Protein AF-A0A318CYP8-F1 (afdb_monomer)

Mean predicted aligned error: 5.99 Å

Foldseek 3Di:
DWDWDQDPVRDTDTPPVLDDDAAEDEDECVQPPVNQVVLQCLLPVPPDPNARYDYDYFYCVVVVVDDPVVRSVVVVVVVVVLSVVVSLLVCVVVVCQDPVHAAEDEAEPPDDPVSNVVNVQDPVSLQSQQSYKYKYLDDDQQDWDDDDPPTDRNVVVQLPDAAQDKDDWDFPQAQDSFTKIKIKGQLDGCVLAPDSSQSIIIMMGGADDCCSHVPDDPVVVSVVSVVQSVQLPPFPPPPDNRRSRDRVSVVVRVVVSVVPDDDPVVVVVSVD

Secondary structure (DSSP, 8-state):
---EEE-TTS-EEE-TTT----EEEEEETTS-HHHHHHHHHHHHHTS-GGG-EEEEEE--GGGTTS-HHHHHHHHHHHHHHHHHHHHHHHHHHTT-SBTTBPEEEEB-----HHHHHTTT--HHHHHHGGGEEEEES---TTPEESSGGG-EEHHHHHHTPPTT-BPPPB-S-TTSTT-EEEEEEE-S-GGG-SSTTTTEEEEEEE--TTHHHH-S-HHHHHHHHHHHHHHT-S--TTTSTTGGG--HHHHHHHHHHHTTSPPHHHHHHHH-

Structure (mmCIF, N/CA/C/O backbone):
data_AF-A0A318CYP8-F1
#
_entry.id   AF-A0A318CYP8-F1
#
loop_
_atom_site.group_PDB
_atom_site.id
_atom_site.type_symbol
_atom_site.label_atom_id
_atom_site.label_alt_id
_atom_site.label_comp_id
_atom_site.label_asym_id
_atom_site.label_entity_id
_atom_site.label_seq_id
_atom_site.pdbx_PDB_ins_code
_atom_site.Cartn_x
_atom_site.Cartn_y
_atom_site.Cartn_z
_atom_site.occupancy
_atom_site.B_iso_or_equiv
_atom_site.auth_seq_id
_atom_site.auth_comp_id
_atom_site.auth_asym_id
_atom_site.auth_atom_id
_atom_site.pdbx_PDB_model_num
ATOM 1 N N . MET A 1 1 ? 1.393 -3.861 -11.040 1.00 85.50 1 MET A N 1
ATOM 2 C CA . MET A 1 1 ? 0.225 -3.718 -10.154 1.00 85.50 1 MET A CA 1
ATOM 3 C C . MET A 1 1 ? -0.736 -4.865 -10.409 1.00 85.50 1 MET A C 1
ATOM 5 O O . MET A 1 1 ? -1.076 -5.101 -11.558 1.00 85.50 1 MET A O 1
ATOM 9 N N . ALA A 1 2 ? -1.147 -5.592 -9.373 1.00 91.19 2 ALA A N 1
ATOM 10 C CA . ALA A 1 2 ? -2.198 -6.599 -9.492 1.00 91.19 2 ALA A CA 1
ATOM 11 C C . ALA A 1 2 ? -3.356 -6.227 -8.590 1.00 91.19 2 ALA A C 1
ATOM 13 O O . ALA A 1 2 ? -3.148 -5.761 -7.470 1.00 91.19 2 ALA A O 1
ATOM 14 N N . VAL A 1 3 ? -4.559 -6.460 -9.098 1.00 93.19 3 VAL A N 1
ATOM 15 C CA . VAL A 1 3 ? -5.802 -6.216 -8.379 1.00 93.19 3 VAL A CA 1
ATOM 16 C C . VAL A 1 3 ? -6.525 -7.544 -8.256 1.00 93.19 3 VAL A C 1
ATOM 18 O O . VAL A 1 3 ? -6.786 -8.213 -9.256 1.00 93.19 3 VAL A O 1
ATOM 21 N N . LEU A 1 4 ? -6.824 -7.934 -7.022 1.00 93.38 4 LEU A N 1
ATOM 22 C CA . LEU A 1 4 ? -7.690 -9.065 -6.721 1.00 93.38 4 LEU A CA 1
ATOM 23 C C . LEU A 1 4 ? -9.002 -8.520 -6.164 1.00 93.38 4 LEU A C 1
ATOM 25 O O . LEU A 1 4 ? -8.990 -7.609 -5.339 1.00 93.38 4 LEU A O 1
ATOM 29 N N . GLU A 1 5 ? -10.116 -9.093 -6.596 1.00 93.56 5 GLU A N 1
ATOM 30 C CA . GLU A 1 5 ? -11.446 -8.782 -6.077 1.00 93.56 5 GLU A CA 1
ATOM 31 C C . GLU A 1 5 ? -12.002 -10.001 -5.347 1.00 93.56 5 GLU A C 1
ATOM 33 O O . GLU A 1 5 ? -11.827 -11.136 -5.796 1.00 93.56 5 GLU A O 1
ATOM 38 N N . ARG A 1 6 ? -12.646 -9.763 -4.202 1.00 91.31 6 ARG A N 1
ATOM 39 C CA . ARG A 1 6 ? -13.375 -10.795 -3.470 1.00 91.31 6 ARG A CA 1
ATOM 40 C C . ARG A 1 6 ? -14.796 -10.854 -4.023 1.00 91.31 6 ARG A C 1
ATOM 42 O O . ARG A 1 6 ? -15.535 -9.887 -3.884 1.00 91.31 6 ARG A O 1
ATOM 49 N N . ALA A 1 7 ? -15.161 -11.977 -4.630 1.00 88.69 7 ALA A N 1
ATOM 50 C CA . ALA A 1 7 ? -16.528 -12.240 -5.062 1.00 88.69 7 ALA A CA 1
ATOM 51 C C . ALA A 1 7 ? -17.442 -12.523 -3.856 1.00 88.69 7 ALA A C 1
ATOM 53 O O . ALA A 1 7 ? -16.960 -12.869 -2.775 1.00 88.69 7 ALA A O 1
ATOM 54 N N . ASP A 1 8 ? -18.760 -12.469 -4.056 1.00 86.12 8 ASP A N 1
ATOM 55 C CA . ASP A 1 8 ? -19.757 -12.751 -3.006 1.00 86.12 8 ASP A CA 1
ATOM 56 C C . ASP A 1 8 ? -19.637 -14.173 -2.430 1.00 86.12 8 ASP A C 1
ATOM 58 O O . ASP A 1 8 ? -19.966 -14.427 -1.275 1.00 86.12 8 ASP A O 1
ATOM 62 N N . SER A 1 9 ? -19.079 -15.101 -3.211 1.00 88.06 9 SER A N 1
ATOM 63 C CA . SER A 1 9 ? -18.730 -16.461 -2.784 1.00 88.06 9 SER A CA 1
ATOM 64 C C . SER A 1 9 ? -17.537 -16.528 -1.818 1.00 88.06 9 SER A C 1
ATOM 66 O O . SER A 1 9 ? -17.198 -17.601 -1.323 1.00 88.06 9 SER A O 1
ATOM 68 N N . GLY A 1 10 ? -16.860 -15.404 -1.571 1.00 85.00 10 GLY A N 1
ATOM 69 C CA . GLY A 1 10 ? -15.658 -15.293 -0.748 1.00 85.00 10 GLY A CA 1
ATOM 70 C C . GLY A 1 10 ? -14.349 -15.572 -1.493 1.00 85.00 10 GLY A C 1
ATOM 71 O O . GLY A 1 10 ? -13.282 -15.266 -0.950 1.00 85.00 10 GLY A O 1
ATOM 72 N N . TRP A 1 11 ? -14.407 -16.096 -2.722 1.00 88.25 11 TRP A N 1
ATOM 73 C CA . TRP A 1 11 ? -13.232 -16.364 -3.554 1.00 88.25 11 TRP A CA 1
ATOM 74 C C . TRP A 1 11 ? -12.558 -15.077 -4.030 1.00 88.25 11 TRP A C 1
ATOM 76 O O . TRP A 1 11 ? -13.218 -14.086 -4.332 1.00 88.25 11 TRP A O 1
ATOM 86 N N . LEU A 1 12 ? -11.227 -15.110 -4.118 1.00 90.75 12 LEU A N 1
ATOM 87 C CA . LEU A 1 12 ? -10.425 -14.016 -4.660 1.00 90.75 12 LEU A CA 1
ATOM 88 C C . LEU A 1 12 ? -10.108 -14.289 -6.128 1.00 90.75 12 LEU A C 1
ATOM 90 O O . LEU A 1 12 ? -9.488 -15.301 -6.452 1.00 90.75 12 LEU A O 1
ATOM 94 N N . THR A 1 13 ? -10.496 -13.369 -7.004 1.00 91.81 13 THR A N 1
ATOM 95 C CA . THR A 1 13 ? -10.280 -13.473 -8.451 1.00 91.81 13 THR A CA 1
ATOM 96 C C . THR A 1 13 ? -9.444 -12.304 -8.966 1.00 91.81 13 THR A C 1
ATOM 98 O O . THR A 1 13 ? -9.730 -11.157 -8.610 1.00 91.81 13 THR A O 1
ATOM 101 N N . PRO A 1 14 ? -8.433 -12.541 -9.822 1.00 91.25 14 PRO A N 1
ATOM 102 C CA . PRO A 1 14 ? -7.691 -11.457 -10.452 1.00 91.25 14 PRO A CA 1
ATOM 103 C C . PRO A 1 14 ? -8.572 -10.623 -11.382 1.00 91.25 14 PRO A C 1
ATOM 105 O O . PRO A 1 14 ? -9.183 -11.145 -12.315 1.00 91.25 14 PRO A O 1
ATOM 108 N N . ARG A 1 15 ? -8.567 -9.306 -11.180 1.00 92.12 15 ARG A N 1
ATOM 109 C CA . ARG A 1 15 ? -9.152 -8.336 -12.106 1.00 92.12 15 ARG A CA 1
ATOM 110 C C . ARG A 1 15 ? -8.153 -8.040 -13.210 1.00 92.12 15 ARG A C 1
ATOM 112 O O . ARG A 1 15 ? -7.300 -7.163 -13.079 1.00 92.12 15 ARG A O 1
ATOM 119 N N . LYS A 1 16 ? -8.219 -8.834 -14.283 1.00 88.81 16 LYS A N 1
ATOM 120 C CA . LYS A 1 16 ? -7.307 -8.729 -15.435 1.00 88.81 16 LYS A CA 1
ATOM 121 C C . LYS A 1 16 ? -7.377 -7.359 -16.109 1.00 88.81 16 LYS A C 1
ATOM 123 O O . LYS A 1 16 ? -6.354 -6.873 -16.563 1.00 88.81 16 LYS A O 1
ATOM 128 N N . ASP A 1 17 ? -8.549 -6.729 -16.110 1.00 90.88 17 ASP A N 1
ATOM 129 C CA . ASP A 1 17 ? -8.780 -5.391 -16.664 1.00 90.88 17 ASP A CA 1
ATOM 130 C C . ASP A 1 17 ? -8.140 -4.257 -15.845 1.00 90.88 17 ASP A C 1
ATOM 132 O O . ASP A 1 17 ? -8.039 -3.145 -16.341 1.00 90.88 17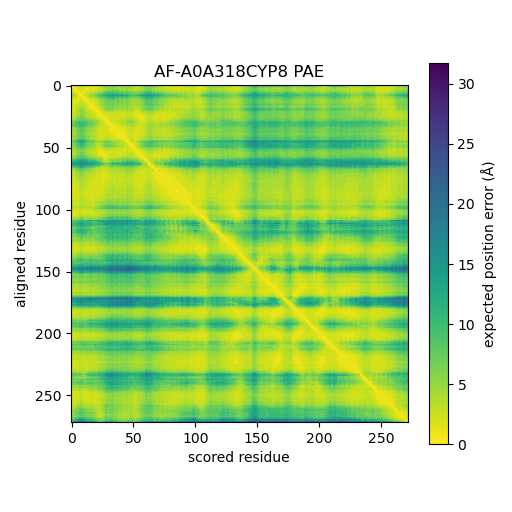 ASP A O 1
ATOM 136 N N . LEU A 1 18 ? -7.729 -4.526 -14.602 1.00 90.62 18 LEU A N 1
ATOM 137 C CA . LEU A 1 18 ? -7.092 -3.559 -13.694 1.00 90.62 18 LEU A CA 1
ATOM 138 C C . LEU A 1 18 ? -5.672 -3.975 -13.281 1.00 90.62 18 LEU A C 1
ATOM 140 O O . LEU A 1 18 ? -4.956 -3.239 -12.605 1.00 90.62 18 LEU A O 1
ATOM 144 N N . THR A 1 19 ? -5.259 -5.184 -13.654 1.00 89.38 19 THR A N 1
ATOM 145 C CA . THR A 1 19 ? -3.913 -5.693 -13.414 1.00 89.38 19 THR A CA 1
ATOM 146 C C . THR A 1 19 ? -3.020 -5.243 -14.558 1.00 89.38 19 THR A C 1
ATOM 148 O O . THR A 1 19 ? -3.254 -5.590 -15.710 1.00 89.38 19 THR A O 1
ATOM 151 N N . CYS A 1 20 ? -1.950 -4.528 -14.230 1.00 86.81 20 CYS A N 1
ATOM 152 C CA . CYS A 1 20 ? -0.983 -4.029 -15.197 1.00 86.81 20 CYS A CA 1
ATOM 153 C C . CYS A 1 20 ? 0.437 -4.421 -14.785 1.00 86.81 20 CYS A C 1
ATOM 155 O O . CYS A 1 20 ? 0.840 -4.219 -13.636 1.00 86.81 20 CYS A O 1
ATOM 157 N N . ILE A 1 21 ? 1.216 -4.961 -15.718 1.00 86.81 21 ILE A N 1
ATOM 158 C CA . ILE A 1 21 ? 2.625 -5.302 -15.515 1.00 86.81 21 ILE A CA 1
ATOM 159 C C . ILE A 1 21 ? 3.434 -4.487 -16.516 1.00 86.81 21 ILE A C 1
ATOM 161 O O . ILE A 1 21 ? 3.245 -4.619 -17.718 1.00 86.81 21 ILE A O 1
ATOM 165 N N . GLU A 1 22 ? 4.335 -3.652 -16.005 1.00 89.00 22 GLU A N 1
ATOM 166 C CA . GLU A 1 22 ? 5.292 -2.907 -16.818 1.00 89.00 22 GLU A CA 1
ATOM 167 C C . GLU A 1 22 ? 6.702 -3.394 -16.474 1.00 89.00 22 GLU A C 1
ATOM 169 O O . GLU A 1 22 ? 7.088 -3.384 -15.302 1.00 89.00 22 GLU A O 1
ATOM 174 N N . ASN A 1 23 ? 7.479 -3.789 -17.484 1.00 89.94 23 ASN A N 1
ATOM 175 C CA . ASN A 1 23 ? 8.903 -4.066 -17.313 1.00 89.94 23 ASN A CA 1
ATOM 176 C C . ASN A 1 23 ? 9.662 -2.763 -17.565 1.00 89.94 23 ASN A C 1
ATOM 178 O O . ASN A 1 23 ? 9.576 -2.188 -18.648 1.00 89.94 23 ASN A O 1
ATOM 182 N N . ILE A 1 24 ? 10.359 -2.254 -16.552 1.00 91.56 24 ILE A N 1
ATOM 183 C CA . ILE A 1 24 ? 11.034 -0.955 -16.625 1.00 91.56 24 ILE A CA 1
ATOM 184 C C . ILE A 1 24 ? 12.507 -1.136 -16.293 1.00 91.56 24 ILE A C 1
ATOM 186 O O . ILE A 1 24 ? 12.838 -1.707 -15.254 1.00 91.56 24 ILE A O 1
ATOM 190 N N . LEU A 1 25 ? 13.374 -0.577 -17.136 1.00 91.56 25 LEU A N 1
ATOM 191 C CA . LEU A 1 25 ? 14.796 -0.432 -16.852 1.00 91.56 25 LEU A CA 1
ATOM 192 C C . LEU A 1 25 ? 15.103 1.046 -16.588 1.00 91.56 25 LEU A C 1
ATOM 194 O O . LEU A 1 25 ? 14.881 1.901 -17.442 1.00 91.56 25 LEU A O 1
ATOM 198 N N . ALA A 1 26 ? 15.576 1.361 -15.383 1.00 94.00 26 ALA A N 1
ATOM 199 C CA . ALA A 1 26 ? 15.971 2.720 -15.030 1.00 94.00 26 ALA A CA 1
ATOM 200 C C . ALA A 1 26 ? 17.460 2.928 -15.332 1.00 94.00 26 ALA A C 1
ATOM 202 O O . ALA A 1 26 ? 18.294 2.225 -14.765 1.00 94.00 26 ALA A O 1
ATOM 203 N N . VAL A 1 27 ? 17.785 3.906 -16.180 1.00 93.50 27 VAL A N 1
ATOM 204 C CA . VAL A 1 27 ? 19.167 4.227 -16.587 1.00 93.50 27 VAL A CA 1
ATOM 205 C C . VAL A 1 27 ? 19.505 5.690 -16.269 1.00 93.50 27 VAL A C 1
ATOM 207 O O . VAL A 1 27 ? 18.610 6.540 -16.302 1.00 93.50 27 VAL A O 1
ATOM 210 N N . PRO A 1 28 ? 20.760 6.025 -15.927 1.00 94.06 28 PRO A N 1
ATOM 211 C CA . PRO A 1 28 ? 21.142 7.410 -15.670 1.00 94.06 28 PRO A CA 1
ATOM 212 C C . PRO A 1 28 ? 21.095 8.236 -16.962 1.00 94.06 28 PRO A C 1
ATOM 214 O O . PRO A 1 28 ? 21.382 7.729 -18.044 1.00 94.06 28 PRO A O 1
ATOM 217 N N . ASN A 1 29 ? 20.808 9.533 -16.848 1.00 92.69 29 ASN A N 1
ATOM 218 C CA . ASN A 1 29 ? 20.802 10.476 -17.974 1.00 92.69 29 ASN A CA 1
ATOM 219 C C . ASN A 1 29 ? 22.179 10.732 -18.614 1.00 92.69 29 ASN A C 1
ATOM 221 O O . ASN A 1 29 ? 22.236 11.415 -19.629 1.00 92.69 29 ASN A O 1
ATOM 225 N N . VAL A 1 30 ? 23.254 10.150 -18.072 1.00 91.38 30 VAL A N 1
ATOM 226 C CA . VAL A 1 30 ? 24.563 10.061 -18.744 1.00 91.38 30 VAL A CA 1
ATOM 227 C C . VAL A 1 30 ? 24.450 9.299 -20.065 1.00 91.38 30 VAL A C 1
ATOM 229 O O . VAL A 1 30 ? 25.138 9.636 -21.020 1.00 91.38 30 VAL A O 1
ATOM 232 N N . LEU A 1 31 ? 23.553 8.308 -20.130 1.00 90.81 31 LEU A N 1
ATOM 233 C CA . LEU A 1 31 ? 23.105 7.753 -21.398 1.00 90.81 31 LEU A CA 1
ATOM 234 C C . LEU A 1 31 ? 22.139 8.765 -22.023 1.00 90.81 31 LEU A C 1
ATOM 236 O O . LEU A 1 31 ? 21.100 9.069 -21.422 1.00 90.81 31 LEU A O 1
ATOM 240 N N . ASP A 1 32 ? 22.495 9.324 -23.176 1.00 92.31 32 ASP A N 1
ATOM 241 C CA . ASP A 1 32 ? 21.625 10.234 -23.926 1.00 92.31 32 ASP A CA 1
ATOM 242 C C . ASP A 1 32 ? 20.363 9.524 -24.460 1.00 92.31 32 ASP A C 1
ATOM 244 O O . ASP A 1 32 ? 20.159 8.324 -24.263 1.00 92.31 32 ASP A O 1
ATOM 248 N N . GLU A 1 33 ? 19.452 10.288 -25.066 1.00 92.12 33 GLU A N 1
ATOM 249 C CA . GLU A 1 33 ? 18.174 9.750 -25.551 1.00 92.12 33 GLU A CA 1
ATOM 250 C C . GLU A 1 33 ? 18.340 8.757 -26.695 1.00 92.12 33 GLU A C 1
ATOM 252 O O . GLU A 1 33 ? 17.625 7.757 -26.731 1.00 92.12 33 GLU A O 1
ATOM 257 N N . GLU A 1 34 ? 19.286 9.004 -27.598 1.00 93.94 34 GLU A N 1
ATOM 258 C CA . GLU A 1 34 ? 19.531 8.155 -28.760 1.00 93.94 34 GLU A CA 1
ATOM 259 C C . GLU A 1 34 ? 20.080 6.795 -28.327 1.00 93.94 34 GLU A C 1
ATOM 261 O O . GLU A 1 34 ? 19.530 5.750 -28.680 1.00 93.94 34 GLU A O 1
ATOM 266 N N . ASN A 1 35 ? 21.097 6.799 -27.467 1.00 93.12 35 ASN A N 1
ATOM 267 C CA . ASN A 1 35 ? 21.693 5.591 -26.920 1.00 93.12 35 ASN A CA 1
ATOM 268 C C . ASN A 1 35 ? 20.723 4.834 -26.002 1.00 93.12 35 ASN A C 1
ATOM 270 O O . ASN A 1 35 ? 20.693 3.602 -26.016 1.00 93.12 35 ASN A O 1
ATOM 274 N N . ALA A 1 36 ? 19.889 5.542 -25.232 1.00 92.56 36 ALA A N 1
ATOM 275 C CA . ALA A 1 36 ? 18.829 4.912 -24.447 1.00 92.56 36 ALA A CA 1
ATOM 276 C C . ALA A 1 36 ? 17.786 4.239 -25.347 1.00 92.56 36 ALA A C 1
ATOM 278 O O . ALA A 1 36 ? 17.376 3.117 -25.064 1.00 92.56 36 ALA A O 1
ATOM 279 N N . LYS A 1 37 ? 17.387 4.877 -26.449 1.00 93.06 37 LYS A N 1
ATOM 280 C CA . LYS A 1 37 ? 16.440 4.290 -27.400 1.00 93.06 37 LYS A CA 1
ATOM 281 C C . LYS A 1 37 ? 17.035 3.072 -28.110 1.00 93.06 37 LYS A C 1
ATOM 283 O O . LYS A 1 37 ? 16.377 2.041 -28.184 1.00 93.06 37 LYS A O 1
ATOM 288 N N . ASN A 1 38 ? 18.294 3.154 -28.538 1.00 92.19 38 ASN A N 1
ATOM 289 C CA . ASN A 1 38 ? 19.005 2.027 -29.142 1.00 92.19 38 ASN A CA 1
ATOM 290 C C . ASN A 1 38 ? 19.095 0.825 -28.185 1.00 92.19 38 ASN A C 1
ATOM 292 O O . ASN A 1 38 ? 18.906 -0.319 -28.595 1.00 92.19 38 ASN A O 1
ATOM 296 N N . LEU A 1 39 ? 19.352 1.080 -26.897 1.00 89.88 39 LEU A N 1
ATOM 297 C CA . LEU A 1 39 ? 19.353 0.041 -25.868 1.00 89.88 39 LEU A CA 1
ATOM 298 C C . LEU A 1 39 ? 17.958 -0.573 -25.676 1.00 89.88 39 LEU A C 1
ATOM 300 O O . LEU A 1 39 ? 17.845 -1.788 -25.531 1.00 89.88 39 LEU A O 1
ATOM 304 N N . GLU A 1 40 ? 16.902 0.246 -25.684 1.00 92.75 40 GLU A N 1
ATOM 305 C CA . GLU A 1 40 ? 15.519 -0.231 -25.586 1.00 92.75 40 GLU A CA 1
ATOM 306 C C . GLU A 1 40 ? 15.155 -1.138 -26.768 1.00 92.75 40 GLU A C 1
ATOM 308 O O . GLU A 1 40 ? 14.618 -2.223 -26.553 1.00 92.75 40 GLU A O 1
ATOM 313 N N . GLU A 1 41 ? 15.493 -0.729 -27.993 1.00 92.12 41 GLU A N 1
ATOM 314 C CA . GLU A 1 41 ? 15.279 -1.511 -29.217 1.00 92.12 41 GLU A CA 1
ATOM 315 C C . GLU A 1 41 ? 16.008 -2.860 -29.138 1.00 92.12 41 GLU A C 1
ATOM 317 O O . GLU A 1 41 ? 15.370 -3.907 -29.219 1.00 92.12 41 GLU A O 1
ATOM 322 N N . LYS A 1 42 ? 17.311 -2.856 -28.825 1.00 89.62 42 LYS A N 1
ATOM 323 C CA . LYS A 1 42 ? 18.115 -4.085 -28.703 1.00 89.62 42 LYS A CA 1
ATOM 324 C C . LYS A 1 42 ? 17.584 -5.070 -27.662 1.00 89.62 42 LYS A C 1
ATOM 326 O O . LYS A 1 42 ? 17.549 -6.270 -27.917 1.00 89.62 42 LYS A O 1
ATOM 331 N N . ILE A 1 43 ? 17.179 -4.586 -26.484 1.00 88.00 43 ILE A N 1
ATOM 332 C CA . ILE A 1 43 ? 16.603 -5.450 -25.438 1.00 88.00 43 ILE A CA 1
ATOM 333 C C . ILE A 1 43 ? 15.275 -6.050 -25.916 1.00 88.00 43 ILE A C 1
ATOM 335 O O . ILE A 1 43 ? 14.964 -7.204 -25.609 1.00 88.00 43 ILE A O 1
ATOM 339 N N . ASN A 1 44 ? 14.481 -5.270 -26.650 1.00 91.56 44 ASN A N 1
ATOM 340 C CA . ASN A 1 44 ? 13.134 -5.650 -27.051 1.00 91.56 44 ASN A CA 1
ATOM 341 C C . ASN A 1 44 ? 13.069 -6.520 -28.308 1.00 91.56 44 ASN A C 1
ATOM 343 O O . ASN A 1 44 ? 12.088 -7.250 -28.443 1.00 91.56 44 ASN A O 1
ATOM 347 N N . ASP A 1 45 ? 14.090 -6.516 -29.166 1.00 88.94 45 ASP A N 1
ATOM 348 C CA . ASP A 1 45 ? 14.161 -7.371 -30.363 1.00 88.94 45 ASP A CA 1
ATOM 349 C C . ASP A 1 45 ? 14.055 -8.867 -30.027 1.00 88.94 45 ASP A C 1
ATOM 351 O O . ASP A 1 45 ? 13.457 -9.647 -30.768 1.00 88.94 45 ASP A O 1
ATOM 355 N N . ALA A 1 46 ? 14.579 -9.277 -28.869 1.00 81.31 46 ALA A N 1
ATOM 356 C CA . ALA A 1 46 ? 14.511 -10.656 -28.389 1.00 81.31 46 ALA A CA 1
ATOM 357 C C . ALA A 1 46 ? 13.271 -10.954 -27.515 1.00 81.31 46 ALA A C 1
ATOM 359 O O . ALA A 1 46 ? 13.124 -12.077 -27.014 1.00 81.31 46 ALA A O 1
ATOM 360 N N . MET A 1 47 ? 12.392 -9.970 -27.272 1.00 84.19 47 MET A N 1
ATOM 361 C CA . MET A 1 47 ? 11.268 -10.087 -26.335 1.00 84.19 47 MET A CA 1
ATOM 362 C C . MET A 1 47 ? 9.915 -10.245 -27.040 1.00 84.19 47 MET A C 1
ATOM 364 O O . MET A 1 47 ? 9.616 -9.525 -27.990 1.00 84.19 47 MET A O 1
ATOM 368 N N . PRO A 1 48 ? 9.017 -11.109 -26.524 1.00 84.81 48 PRO A N 1
ATOM 369 C CA . PRO A 1 48 ? 7.621 -11.073 -26.938 1.00 84.81 48 PRO A CA 1
ATOM 370 C C . PRO A 1 48 ? 6.973 -9.751 -26.497 1.00 84.81 48 PRO A C 1
ATOM 372 O O . PRO A 1 48 ? 7.370 -9.163 -25.490 1.00 84.81 48 PRO A O 1
ATOM 375 N N . GLU A 1 49 ? 5.928 -9.321 -27.209 1.00 82.06 49 GLU A N 1
ATOM 376 C CA . GLU A 1 49 ? 5.275 -8.017 -27.006 1.00 82.06 49 GLU A CA 1
ATOM 377 C C . GLU A 1 49 ? 4.891 -7.750 -25.540 1.00 82.06 49 GLU A C 1
ATOM 379 O O . GLU A 1 49 ? 5.127 -6.674 -25.000 1.00 82.06 49 GLU A O 1
ATOM 384 N N . ASN A 1 50 ? 4.382 -8.770 -24.845 1.00 80.62 50 ASN A N 1
ATOM 385 C CA . ASN A 1 50 ? 3.959 -8.683 -23.446 1.00 80.62 50 ASN A CA 1
ATOM 386 C C . ASN A 1 50 ? 5.111 -8.695 -22.421 1.00 80.62 50 ASN A C 1
ATOM 388 O O . ASN A 1 50 ? 4.853 -8.704 -21.215 1.00 80.62 50 ASN A O 1
ATOM 392 N N . ARG A 1 51 ? 6.371 -8.746 -22.868 1.00 84.62 51 ARG A N 1
ATOM 393 C CA . ARG A 1 51 ? 7.570 -8.725 -22.013 1.00 84.62 51 ARG A CA 1
ATOM 394 C C . ARG A 1 51 ? 8.585 -7.658 -22.407 1.00 84.62 51 ARG A C 1
ATOM 396 O O . ARG A 1 51 ? 9.672 -7.638 -21.835 1.00 84.62 51 ARG A O 1
ATOM 403 N N . LYS A 1 52 ? 8.229 -6.759 -23.325 1.00 89.31 52 LYS A N 1
ATOM 404 C CA . LYS A 1 52 ? 9.080 -5.623 -23.674 1.00 89.31 52 LYS A CA 1
ATOM 405 C C . LYS A 1 52 ? 9.368 -4.753 -22.450 1.00 89.31 52 LYS A C 1
ATOM 407 O O . LYS A 1 52 ? 8.517 -4.580 -21.569 1.00 89.31 52 LYS A O 1
ATOM 412 N N . PHE A 1 53 ? 10.587 -4.238 -22.400 1.00 90.69 53 PHE A N 1
ATOM 413 C CA . PHE A 1 53 ? 11.073 -3.288 -21.417 1.00 90.69 53 PHE A CA 1
ATOM 414 C C . PHE A 1 53 ? 10.913 -1.868 -21.944 1.00 90.69 53 PHE A C 1
ATOM 416 O O . PHE A 1 53 ? 11.186 -1.593 -23.106 1.00 90.69 53 PHE A O 1
ATOM 423 N N . ARG A 1 54 ? 10.522 -0.953 -21.059 1.00 92.75 54 ARG A N 1
ATOM 424 C CA . ARG A 1 54 ? 10.600 0.487 -21.303 1.00 92.75 54 ARG A CA 1
ATOM 425 C C . ARG A 1 54 ? 11.764 1.068 -20.518 1.00 92.75 54 ARG A C 1
ATOM 427 O O . ARG A 1 54 ? 11.840 0.887 -19.297 1.00 92.75 54 ARG A O 1
ATOM 434 N N . ILE A 1 55 ? 12.631 1.810 -21.185 1.00 93.00 55 ILE A N 1
ATOM 435 C CA . ILE A 1 55 ? 13.734 2.516 -20.556 1.00 93.00 55 ILE A CA 1
ATOM 436 C C . ILE A 1 55 ? 13.231 3.847 -20.006 1.00 93.00 55 ILE A C 1
ATOM 438 O O . ILE A 1 55 ? 12.508 4.611 -20.642 1.00 93.00 55 ILE A O 1
ATOM 442 N N . VAL A 1 56 ? 13.581 4.118 -18.754 1.00 94.00 56 VAL A N 1
ATOM 443 C CA . VAL A 1 56 ? 13.267 5.376 -18.080 1.00 94.00 56 VAL A CA 1
ATOM 444 C C . VAL A 1 56 ? 14.571 5.995 -17.617 1.00 94.00 56 VAL A C 1
ATOM 446 O O . VAL A 1 56 ? 15.311 5.399 -16.836 1.00 94.00 56 VAL A O 1
ATOM 449 N N . ARG A 1 57 ? 14.833 7.220 -18.067 1.00 94.06 57 ARG A N 1
ATOM 450 C CA . ARG A 1 57 ? 16.024 7.968 -17.671 1.00 94.06 57 ARG A CA 1
ATOM 451 C C . ARG A 1 57 ? 15.797 8.667 -16.332 1.00 94.06 57 ARG A C 1
ATOM 453 O O . ARG A 1 57 ? 14.719 9.216 -16.091 1.00 94.06 57 ARG A O 1
ATOM 460 N N . TYR A 1 58 ? 16.799 8.647 -15.457 1.00 93.25 58 TYR A N 1
ATOM 461 C CA . TYR A 1 58 ? 16.806 9.416 -14.212 1.00 93.25 58 TYR A CA 1
ATOM 462 C C . TYR A 1 58 ? 17.972 10.395 -14.167 1.00 93.25 58 TYR A C 1
ATOM 464 O O . TYR A 1 58 ? 19.048 10.139 -14.700 1.00 93.25 58 TYR A O 1
ATOM 472 N N . ASP A 1 59 ? 17.742 11.524 -13.505 1.00 89.75 59 ASP A N 1
ATOM 473 C CA . ASP A 1 59 ? 18.734 12.583 -13.398 1.00 89.75 59 ASP A CA 1
ATOM 474 C C . ASP A 1 59 ? 19.826 12.224 -12.383 1.00 89.75 59 ASP A C 1
ATOM 476 O O . ASP A 1 59 ? 19.610 12.275 -11.166 1.00 89.75 59 ASP A O 1
ATOM 480 N N . TYR A 1 60 ? 20.972 11.811 -12.920 1.00 90.69 60 TYR A N 1
ATOM 481 C CA . TYR A 1 60 ? 22.205 11.537 -12.196 1.00 90.69 60 TYR A CA 1
ATOM 482 C C . TYR A 1 60 ? 23.189 12.702 -12.298 1.00 90.69 60 TYR A C 1
ATOM 484 O O . TYR A 1 60 ? 23.845 13.022 -11.315 1.00 90.69 60 TYR A O 1
ATOM 492 N N . GLN A 1 61 ? 23.271 13.362 -13.456 1.00 85.25 61 GLN A N 1
ATOM 493 C CA . GLN A 1 61 ? 24.245 14.432 -13.694 1.00 85.25 61 GLN A CA 1
ATOM 494 C C . GLN A 1 61 ? 24.098 15.611 -12.717 1.00 85.25 61 GLN A C 1
ATOM 496 O O . GLN A 1 61 ? 25.110 16.156 -12.290 1.00 85.25 61 GLN A O 1
ATOM 501 N N . SER A 1 62 ? 22.876 15.965 -12.290 1.00 84.25 62 SER A N 1
ATOM 502 C CA . SER A 1 62 ? 22.668 17.012 -11.269 1.00 84.25 62 SER A CA 1
ATOM 503 C C . SER A 1 62 ? 22.839 16.530 -9.817 1.00 84.25 62 SER A C 1
ATOM 505 O O . SER A 1 62 ? 22.726 17.321 -8.880 1.00 84.25 62 SER A O 1
ATOM 507 N N . LYS A 1 63 ? 23.054 15.223 -9.614 1.00 86.69 63 LYS A N 1
ATOM 508 C CA . LYS A 1 63 ? 23.108 14.530 -8.312 1.00 86.69 63 LYS A CA 1
ATOM 509 C C . LYS A 1 63 ? 24.251 13.517 -8.280 1.00 86.69 63 LYS A C 1
ATOM 511 O O . LYS A 1 63 ? 24.089 12.408 -7.766 1.00 86.69 63 LYS A O 1
ATOM 516 N N . SER A 1 64 ? 25.387 13.884 -8.868 1.00 79.19 64 SER A N 1
ATOM 517 C CA . SER A 1 64 ? 26.556 13.010 -9.004 1.00 79.19 64 SER A CA 1
ATOM 518 C C . SER A 1 64 ? 27.185 12.636 -7.658 1.00 79.19 64 SER A C 1
ATOM 520 O O . SER A 1 64 ? 27.983 11.709 -7.590 1.00 79.19 64 SER A O 1
ATOM 522 N N . ASP A 1 65 ? 26.820 13.341 -6.584 1.00 86.50 65 ASP A N 1
ATOM 523 C CA . ASP A 1 65 ? 27.168 13.043 -5.194 1.00 86.50 65 ASP A CA 1
ATOM 524 C C . ASP A 1 65 ? 26.419 11.825 -4.624 1.00 86.50 65 ASP A C 1
ATOM 526 O O . ASP A 1 65 ? 26.790 11.298 -3.574 1.00 86.50 65 ASP A O 1
ATOM 530 N N . LYS A 1 66 ? 25.347 11.372 -5.286 1.00 88.50 66 LYS A N 1
ATOM 531 C CA . LYS A 1 66 ? 24.486 10.286 -4.804 1.00 88.50 66 LYS A CA 1
ATOM 532 C C . LYS A 1 66 ? 24.778 8.981 -5.520 1.00 88.50 66 LYS A C 1
ATOM 534 O O . LYS A 1 66 ? 25.084 8.960 -6.703 1.00 88.50 66 LYS A O 1
ATOM 539 N N . ASP A 1 67 ? 24.560 7.873 -4.816 1.00 89.75 67 ASP A N 1
ATOM 540 C CA . ASP A 1 67 ? 24.621 6.536 -5.406 1.00 89.75 67 ASP A CA 1
ATOM 541 C C . ASP A 1 67 ? 23.651 6.412 -6.610 1.00 89.75 67 ASP A C 1
ATOM 543 O O . ASP A 1 67 ? 22.429 6.554 -6.427 1.00 89.75 67 ASP A O 1
ATOM 547 N N . PRO A 1 68 ? 24.152 6.112 -7.830 1.00 88.38 68 PRO A N 1
ATOM 548 C CA . PRO A 1 68 ? 23.312 5.892 -9.004 1.00 88.38 68 PRO A CA 1
ATOM 549 C C . PRO A 1 68 ? 22.267 4.796 -8.772 1.00 88.38 68 PRO A C 1
ATOM 551 O O . PRO A 1 68 ? 21.126 4.933 -9.217 1.00 88.38 68 PRO A O 1
ATOM 554 N N . GLY A 1 69 ? 22.625 3.734 -8.038 1.00 89.69 69 GLY A N 1
ATOM 555 C CA . GLY A 1 69 ? 21.714 2.634 -7.720 1.00 89.69 69 GLY A CA 1
ATOM 556 C C . GLY A 1 69 ? 20.519 3.100 -6.886 1.00 89.69 69 GLY A C 1
ATOM 557 O O . GLY A 1 69 ? 19.370 2.752 -7.174 1.00 89.69 69 GLY A O 1
ATOM 558 N N . GLY A 1 70 ? 20.764 3.942 -5.884 1.00 92.19 70 GLY A N 1
ATOM 559 C CA . GLY A 1 70 ? 19.743 4.591 -5.069 1.00 92.19 70 GLY A CA 1
ATOM 560 C C . GLY A 1 70 ? 18.799 5.479 -5.883 1.00 92.19 70 GLY A C 1
ATOM 561 O O . GLY A 1 70 ? 17.581 5.419 -5.687 1.00 92.19 70 GLY A O 1
ATOM 562 N N . LEU A 1 71 ? 19.329 6.258 -6.830 1.00 92.44 71 LEU A N 1
ATOM 563 C CA . LEU A 1 71 ? 18.523 7.100 -7.722 1.00 92.44 71 LEU A CA 1
ATOM 564 C C . LEU A 1 71 ? 17.667 6.269 -8.688 1.00 92.44 71 LEU A C 1
ATOM 566 O O . LEU A 1 71 ? 16.471 6.541 -8.830 1.00 92.44 71 LEU A O 1
ATOM 570 N N . GLY A 1 72 ? 18.232 5.209 -9.274 1.00 93.62 72 GLY A N 1
ATOM 571 C CA . GLY A 1 72 ? 17.493 4.261 -10.108 1.00 93.62 72 GLY A CA 1
ATOM 572 C C . GLY A 1 72 ? 16.358 3.578 -9.338 1.00 93.62 72 GLY A C 1
ATOM 573 O O . GLY A 1 72 ? 15.212 3.567 -9.792 1.00 93.62 72 GLY A O 1
ATOM 574 N N . ARG A 1 73 ? 16.622 3.100 -8.112 1.00 93.00 73 ARG A N 1
ATOM 575 C CA . ARG A 1 73 ? 15.585 2.537 -7.223 1.00 93.00 73 ARG A CA 1
ATOM 576 C C . ARG A 1 73 ? 14.475 3.546 -6.934 1.00 93.00 73 ARG A C 1
ATOM 578 O O . ARG A 1 73 ? 13.299 3.193 -7.001 1.00 93.00 73 ARG A O 1
ATOM 585 N N . ALA A 1 74 ? 14.827 4.798 -6.642 1.00 91.44 74 ALA A N 1
ATOM 586 C CA . ALA A 1 74 ? 13.848 5.855 -6.407 1.00 91.44 74 ALA A CA 1
ATOM 587 C C . ALA A 1 74 ? 12.974 6.120 -7.647 1.00 91.44 74 ALA A C 1
ATOM 589 O O . ALA A 1 74 ? 11.767 6.323 -7.503 1.00 91.44 74 ALA A O 1
ATOM 590 N N . MET A 1 75 ? 13.550 6.059 -8.854 1.00 93.06 75 MET A N 1
ATOM 591 C CA . MET A 1 75 ? 12.811 6.181 -10.115 1.00 93.06 75 MET A CA 1
ATOM 592 C C . MET A 1 75 ? 11.828 5.020 -10.325 1.00 93.06 75 MET A C 1
ATOM 594 O O . MET A 1 75 ? 10.668 5.253 -10.670 1.00 93.06 75 MET A O 1
ATOM 598 N N . ILE A 1 76 ? 12.244 3.778 -10.065 1.00 93.19 76 ILE A N 1
ATOM 599 C CA . ILE A 1 76 ? 11.357 2.609 -10.164 1.00 93.19 76 ILE A CA 1
ATOM 600 C C . ILE A 1 76 ? 10.209 2.702 -9.153 1.00 93.19 76 ILE A C 1
ATOM 602 O O . ILE A 1 76 ? 9.048 2.547 -9.531 1.00 93.19 76 ILE A O 1
ATOM 606 N N . ILE A 1 77 ? 10.499 3.041 -7.891 1.00 90.38 77 ILE A N 1
ATOM 607 C CA . ILE A 1 77 ? 9.470 3.260 -6.859 1.00 90.38 77 ILE A CA 1
ATOM 608 C C . ILE A 1 77 ? 8.504 4.370 -7.289 1.00 90.38 77 ILE A C 1
ATOM 610 O O . ILE A 1 77 ? 7.293 4.238 -7.119 1.00 90.38 77 ILE A O 1
ATOM 614 N N . HIS A 1 78 ? 9.020 5.451 -7.879 1.00 89.31 78 HIS A N 1
ATOM 615 C CA . HIS A 1 78 ? 8.195 6.532 -8.403 1.00 89.31 78 HIS A CA 1
ATOM 616 C C . HIS A 1 78 ? 7.238 6.043 -9.500 1.00 89.31 78 HIS A C 1
ATOM 618 O O . HIS A 1 78 ? 6.038 6.306 -9.419 1.00 89.31 78 HIS A O 1
ATOM 624 N N . LYS A 1 79 ? 7.737 5.302 -10.498 1.00 91.19 79 LYS A N 1
ATOM 625 C CA . LYS A 1 79 ? 6.905 4.738 -11.575 1.00 91.19 79 LYS A CA 1
ATOM 626 C C . LYS A 1 79 ? 5.868 3.752 -11.039 1.00 91.19 79 LYS A C 1
ATOM 628 O O . LYS A 1 79 ? 4.709 3.834 -11.440 1.00 91.19 79 LYS A O 1
ATOM 633 N N . MET A 1 80 ? 6.250 2.902 -10.085 1.00 90.88 80 MET A N 1
ATOM 634 C CA . MET A 1 80 ? 5.332 1.983 -9.412 1.00 90.88 80 MET A CA 1
ATOM 635 C C . MET A 1 80 ? 4.192 2.745 -8.728 1.00 90.88 80 MET A C 1
ATOM 637 O O . MET A 1 80 ? 3.033 2.467 -9.004 1.00 90.88 80 MET A O 1
ATOM 641 N N . GLN A 1 81 ? 4.497 3.767 -7.923 1.00 89.06 81 GLN A N 1
ATOM 642 C CA . GLN A 1 81 ? 3.478 4.576 -7.243 1.00 89.06 81 GLN A CA 1
ATOM 643 C C . GLN A 1 81 ? 2.539 5.306 -8.213 1.00 89.06 81 GLN A C 1
ATOM 645 O O . GLN A 1 81 ? 1.347 5.429 -7.938 1.00 89.06 81 GLN A O 1
ATOM 650 N N . MET A 1 82 ? 3.050 5.774 -9.356 1.00 88.69 82 MET A N 1
ATOM 651 C CA . MET A 1 82 ? 2.205 6.371 -10.394 1.00 88.69 82 MET A CA 1
ATOM 652 C C . MET A 1 82 ? 1.258 5.344 -11.018 1.00 88.69 82 MET A C 1
ATOM 654 O O . MET A 1 82 ? 0.090 5.658 -11.238 1.00 88.69 82 MET A O 1
ATOM 658 N N . LEU A 1 83 ? 1.729 4.120 -11.277 1.00 90.69 83 LEU A N 1
ATOM 659 C CA . LEU A 1 83 ? 0.880 3.037 -11.773 1.00 90.69 83 LEU A CA 1
ATOM 660 C C . LEU A 1 83 ? -0.200 2.660 -10.748 1.00 90.69 83 LEU A C 1
ATOM 662 O O . LEU A 1 83 ? -1.360 2.483 -11.118 1.00 90.69 83 LEU A O 1
ATOM 666 N N . GLU A 1 84 ? 0.158 2.595 -9.463 1.00 90.88 84 GLU A N 1
ATOM 667 C CA . GLU A 1 84 ? -0.795 2.328 -8.382 1.00 90.88 84 GLU A CA 1
ATOM 668 C C . GLU A 1 84 ? -1.912 3.372 -8.357 1.00 90.88 84 GLU A C 1
ATOM 670 O O . GLU A 1 84 ? -3.089 3.024 -8.345 1.00 90.88 84 GLU A O 1
ATOM 675 N N . LEU A 1 85 ? -1.552 4.655 -8.393 1.00 89.25 85 LEU A N 1
ATOM 676 C CA . LEU A 1 85 ? -2.531 5.731 -8.346 1.00 89.25 85 LEU A CA 1
ATOM 677 C C . LEU A 1 85 ? -3.418 5.794 -9.600 1.00 89.25 85 LEU A C 1
ATOM 679 O O . LEU A 1 85 ? -4.614 6.054 -9.479 1.00 89.25 85 LEU A O 1
ATOM 683 N N . LYS A 1 86 ? -2.862 5.534 -10.794 1.00 90.44 86 LYS A N 1
ATOM 684 C CA . LYS A 1 86 ? -3.656 5.402 -12.030 1.00 90.44 86 LYS A CA 1
ATOM 685 C C . LYS A 1 86 ? -4.684 4.280 -11.905 1.00 90.44 86 LYS A C 1
ATOM 687 O O . LYS A 1 86 ? -5.848 4.491 -12.225 1.00 90.44 86 LYS A O 1
ATOM 692 N N . THR A 1 87 ? -4.264 3.134 -11.369 1.00 92.38 87 THR A N 1
ATOM 693 C CA . THR A 1 87 ? -5.147 1.982 -11.133 1.00 92.38 87 THR A CA 1
ATOM 694 C C . THR A 1 87 ? -6.255 2.340 -10.139 1.00 92.38 87 THR A C 1
ATOM 696 O O . THR A 1 87 ? -7.419 2.069 -10.398 1.00 92.38 87 THR A O 1
ATOM 699 N N . ILE A 1 88 ? -5.925 3.023 -9.035 1.00 91.94 88 ILE A N 1
ATOM 700 C CA . ILE A 1 88 ? -6.918 3.501 -8.056 1.00 91.94 88 ILE A CA 1
ATOM 701 C C . ILE A 1 88 ? -7.936 4.437 -8.719 1.00 91.94 88 ILE A C 1
ATOM 703 O O . ILE A 1 88 ? -9.134 4.294 -8.486 1.00 91.94 88 ILE A O 1
ATOM 707 N N . ARG A 1 89 ? -7.484 5.372 -9.564 1.00 90.75 89 ARG A N 1
ATOM 708 C CA . ARG A 1 89 ? -8.382 6.266 -10.307 1.00 90.75 89 ARG A CA 1
ATOM 709 C C . ARG A 1 89 ? -9.331 5.496 -11.212 1.00 90.75 89 ARG A C 1
ATOM 711 O O . ARG A 1 89 ? -10.529 5.752 -11.182 1.00 90.75 89 ARG A O 1
ATOM 718 N N . GLU A 1 90 ? -8.808 4.548 -11.976 1.00 92.50 90 GLU A N 1
ATOM 719 C CA . GLU A 1 90 ? -9.619 3.706 -12.851 1.00 92.50 90 GLU A CA 1
ATOM 720 C C . GLU A 1 90 ? -10.637 2.878 -12.051 1.00 92.50 90 GLU A C 1
ATOM 722 O O . GLU A 1 90 ? -11.799 2.779 -12.434 1.00 92.50 90 GLU A O 1
ATOM 727 N N . MET A 1 91 ? -10.240 2.350 -10.890 1.00 93.62 91 MET A N 1
ATOM 728 C CA . MET A 1 91 ? -11.138 1.631 -9.985 1.00 93.62 91 MET A CA 1
ATOM 729 C C . MET A 1 91 ? -12.260 2.514 -9.432 1.00 93.62 91 MET A C 1
ATOM 731 O O . MET A 1 91 ? -13.396 2.053 -9.336 1.00 93.62 91 MET A O 1
ATOM 735 N N . ILE A 1 92 ? -11.968 3.771 -9.093 1.00 92.06 92 ILE A N 1
ATOM 736 C CA . ILE A 1 92 ? -12.982 4.747 -8.671 1.00 92.06 92 ILE A CA 1
ATOM 737 C C . ILE A 1 92 ? -13.963 5.018 -9.818 1.00 92.06 92 ILE A C 1
ATOM 739 O O . ILE A 1 92 ? -15.172 4.917 -9.628 1.00 92.06 92 ILE A O 1
ATOM 743 N N . GLN A 1 93 ? -13.450 5.289 -11.022 1.00 90.75 93 GLN A N 1
ATOM 744 C CA . GLN A 1 93 ? -14.267 5.590 -12.204 1.00 90.75 93 GLN A CA 1
ATOM 745 C C . GLN A 1 93 ? -15.147 4.412 -12.641 1.00 90.75 93 GLN A C 1
ATOM 747 O O . GLN A 1 93 ? -16.255 4.618 -13.125 1.00 90.75 93 GLN A O 1
ATOM 752 N N . LYS A 1 94 ? -14.679 3.175 -12.443 1.00 92.50 94 LYS A N 1
ATOM 753 C CA . LYS A 1 94 ? -15.442 1.944 -12.704 1.00 92.50 94 LYS A CA 1
ATOM 754 C C . LYS A 1 94 ? -16.336 1.515 -11.534 1.00 92.50 94 LYS A C 1
ATOM 756 O O . LYS A 1 94 ? -16.848 0.399 -11.560 1.00 92.50 94 LYS A O 1
ATOM 761 N N . TYR A 1 95 ? -16.494 2.343 -10.496 1.00 91.06 95 TYR A N 1
ATOM 762 C CA . TYR A 1 95 ? -17.282 2.030 -9.296 1.00 91.06 95 TYR A CA 1
ATOM 763 C C . TYR A 1 95 ? -16.830 0.755 -8.554 1.00 91.06 95 TYR A C 1
ATOM 765 O O . TYR A 1 95 ? -17.592 0.148 -7.805 1.00 91.06 95 TYR A O 1
ATOM 773 N N . ALA A 1 96 ? -15.570 0.345 -8.730 1.00 92.31 96 ALA A N 1
ATOM 774 C CA . ALA A 1 96 ? -14.974 -0.772 -8.001 1.00 92.31 96 ALA A CA 1
ATOM 775 C C . ALA A 1 96 ? -14.531 -0.369 -6.583 1.00 92.31 96 ALA A C 1
ATOM 777 O O . ALA A 1 96 ? -14.333 -1.235 -5.736 1.00 92.31 96 ALA A O 1
ATOM 778 N N . ILE A 1 97 ? -14.387 0.937 -6.326 1.00 93.50 97 ILE A N 1
ATOM 779 C CA . ILE A 1 97 ? -14.154 1.513 -4.998 1.00 93.50 97 ILE A CA 1
ATOM 780 C C . ILE A 1 97 ? -15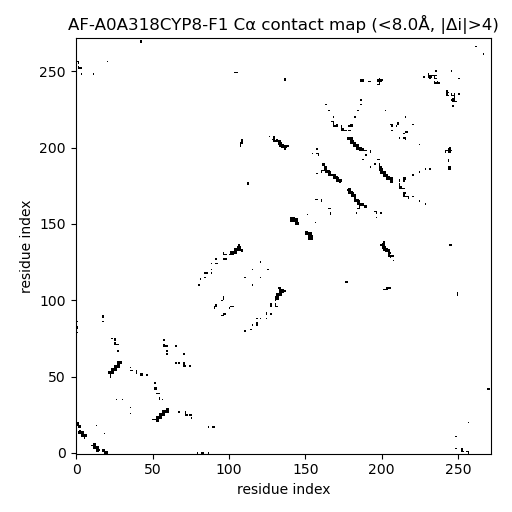.361 2.371 -4.634 1.00 93.50 97 ILE A C 1
ATOM 782 O O . ILE A 1 97 ? -15.648 3.360 -5.308 1.00 93.50 97 ILE A O 1
ATOM 786 N N . GLN A 1 98 ? -16.062 1.970 -3.577 1.00 89.88 98 GLN A N 1
ATOM 787 C CA . GLN A 1 98 ? -17.290 2.586 -3.075 1.00 89.88 98 GLN A CA 1
ATOM 788 C C . GLN A 1 98 ? -17.401 2.370 -1.560 1.00 89.88 98 GLN A C 1
ATOM 790 O O . GLN A 1 98 ? -16.577 1.696 -0.945 1.00 89.88 98 GLN A O 1
ATOM 795 N N . ASP A 1 99 ? -18.449 2.902 -0.942 1.00 86.81 99 ASP A N 1
ATOM 796 C CA . ASP A 1 99 ? -18.653 2.819 0.510 1.00 86.81 99 ASP A CA 1
ATOM 797 C C . ASP A 1 99 ? -18.815 1.386 1.029 1.00 86.81 99 ASP A C 1
ATOM 799 O O . ASP A 1 99 ? -18.416 1.080 2.149 1.00 86.81 99 ASP A O 1
ATOM 803 N N . ASN A 1 100 ? -19.348 0.491 0.198 1.00 89.00 100 ASN A N 1
ATOM 804 C CA . ASN A 1 100 ? -19.451 -0.943 0.466 1.00 89.00 100 ASN A CA 1
ATOM 805 C C . ASN A 1 100 ? -18.322 -1.766 -0.186 1.00 89.00 100 ASN A C 1
ATOM 807 O O . ASN A 1 100 ? -18.335 -2.992 -0.095 1.00 89.00 100 ASN A O 1
ATOM 811 N N . ARG A 1 101 ? -17.360 -1.119 -0.858 1.00 91.81 101 ARG A N 1
ATOM 812 C CA . ARG A 1 101 ? -16.265 -1.760 -1.604 1.00 91.81 101 ARG A CA 1
ATOM 813 C C . ARG A 1 101 ? -14.954 -1.027 -1.345 1.00 91.81 101 ARG A C 1
ATOM 815 O O . ARG A 1 101 ? -14.600 -0.076 -2.038 1.00 91.81 101 ARG A O 1
ATOM 822 N N . MET A 1 102 ? -14.230 -1.474 -0.324 1.00 94.19 102 MET A N 1
ATOM 823 C CA . MET A 1 102 ? -12.951 -0.874 0.057 1.00 94.19 102 MET A CA 1
ATOM 824 C C . MET A 1 102 ? -11.784 -1.519 -0.693 1.00 94.19 102 MET A C 1
ATOM 826 O O . MET A 1 102 ? -11.752 -2.733 -0.888 1.00 94.19 102 MET A O 1
ATOM 830 N N . LEU A 1 103 ? -10.781 -0.713 -1.042 1.00 95.12 103 LEU A N 1
ATOM 831 C CA . LEU A 1 103 ? -9.508 -1.195 -1.571 1.00 95.12 103 LEU A CA 1
ATOM 832 C C . LEU A 1 103 ? -8.475 -1.249 -0.450 1.00 95.12 103 LEU A C 1
ATOM 834 O O . LEU A 1 103 ? -8.187 -0.239 0.188 1.00 95.12 103 LEU A O 1
ATOM 838 N N . VAL A 1 104 ? -7.846 -2.406 -0.275 1.00 94.50 104 VAL A N 1
ATOM 839 C CA . VAL A 1 104 ? -6.643 -2.544 0.546 1.00 94.50 104 VAL A CA 1
ATOM 840 C C . VAL A 1 104 ? -5.418 -2.562 -0.361 1.00 94.50 104 VAL A C 1
ATOM 842 O O . VAL A 1 104 ? -5.316 -3.383 -1.270 1.00 94.50 104 VAL A O 1
ATOM 845 N N . LYS A 1 105 ? -4.471 -1.668 -0.090 1.00 93.06 105 LYS A N 1
ATOM 846 C CA . LYS A 1 105 ? -3.196 -1.541 -0.794 1.00 93.06 105 LYS A CA 1
ATOM 847 C C . LYS A 1 105 ? -2.045 -2.030 0.089 1.00 93.06 105 LYS A C 1
ATOM 849 O O . LYS A 1 105 ? -1.998 -1.709 1.275 1.00 93.06 105 LYS A O 1
ATOM 854 N N . ASP A 1 106 ? -1.074 -2.725 -0.505 1.00 91.62 106 ASP A N 1
ATOM 855 C CA . ASP A 1 106 ? 0.204 -3.016 0.157 1.00 91.62 106 ASP A CA 1
ATOM 856 C C . ASP A 1 106 ? 1.086 -1.755 0.236 1.00 91.62 106 ASP A C 1
ATOM 858 O O . ASP A 1 106 ? 1.359 -1.073 -0.759 1.00 91.62 106 ASP A O 1
ATOM 862 N N . GLY A 1 107 ? 1.510 -1.409 1.447 1.00 90.62 107 GLY A N 1
ATOM 863 C CA . GLY A 1 107 ? 2.240 -0.184 1.763 1.00 90.62 107 GLY A CA 1
ATOM 864 C C . GLY A 1 107 ? 1.351 1.006 2.146 1.00 90.62 107 GLY A C 1
ATOM 865 O O . GLY A 1 107 ? 0.126 0.962 2.084 1.00 90.62 107 GLY A O 1
ATOM 866 N N . GLY A 1 108 ? 1.998 2.093 2.574 1.00 88.25 108 GLY A N 1
ATOM 867 C CA . GLY A 1 108 ? 1.317 3.318 3.006 1.00 88.25 108 GLY A CA 1
ATOM 868 C C . GLY A 1 108 ? 0.685 4.121 1.861 1.00 88.25 108 GLY A C 1
ATOM 869 O O . GLY A 1 108 ? 0.915 3.845 0.679 1.00 88.25 108 GLY A O 1
ATOM 870 N N . LEU A 1 109 ? -0.067 5.157 2.242 1.00 85.44 109 LEU A N 1
ATOM 871 C CA . LEU A 1 109 ? -0.764 6.114 1.374 1.00 85.44 109 LEU A CA 1
ATOM 872 C C . LEU A 1 109 ? -0.017 7.448 1.238 1.00 85.44 109 LEU A C 1
ATOM 874 O O . LEU A 1 109 ? -0.608 8.461 0.871 1.00 85.44 109 LEU A O 1
ATOM 878 N N . GLN A 1 110 ? 1.290 7.459 1.514 1.00 71.31 110 GLN A N 1
ATOM 879 C CA . GLN A 1 110 ? 2.167 8.633 1.419 1.00 71.31 110 GLN A CA 1
ATOM 880 C C . GLN A 1 110 ? 2.446 9.025 -0.040 1.00 71.31 110 GLN A C 1
ATOM 882 O O . GLN A 1 110 ? 3.581 8.999 -0.530 1.00 71.31 110 GLN A O 1
ATOM 887 N N . TYR A 1 111 ? 1.394 9.387 -0.760 1.00 71.69 111 TYR A N 1
ATOM 888 C CA . TYR A 1 111 ? 1.514 10.068 -2.031 1.00 71.69 111 TYR A CA 1
ATOM 889 C C . TYR A 1 111 ? 1.807 11.538 -1.753 1.00 71.69 111 TYR A C 1
ATOM 891 O O . TYR A 1 111 ? 1.186 12.163 -0.900 1.00 71.69 111 TYR A O 1
ATOM 899 N N . ARG A 1 112 ? 2.774 12.100 -2.478 1.00 64.12 112 ARG A N 1
ATOM 900 C CA . ARG A 1 112 ? 2.990 13.548 -2.449 1.00 64.12 112 ARG A CA 1
ATOM 901 C C . ARG A 1 112 ? 1.790 14.226 -3.105 1.00 64.12 112 ARG A C 1
ATOM 903 O O . ARG A 1 112 ? 1.323 13.732 -4.130 1.00 64.12 112 ARG A O 1
ATOM 910 N N . ASP A 1 113 ? 1.368 15.376 -2.588 1.00 67.88 113 ASP A N 1
ATOM 911 C CA . ASP A 1 113 ? 0.288 16.197 -3.155 1.00 67.88 113 ASP A CA 1
ATOM 912 C C . ASP A 1 113 ? 0.428 16.403 -4.662 1.00 67.88 113 ASP A C 1
ATOM 914 O O . ASP A 1 113 ? -0.556 16.349 -5.395 1.00 67.88 113 ASP A O 1
ATOM 918 N N . THR A 1 114 ? 1.661 16.590 -5.135 1.00 67.56 114 THR A N 1
ATOM 919 C CA . THR A 1 114 ? 1.972 16.730 -6.560 1.00 67.56 114 THR A CA 1
ATOM 920 C C . THR A 1 114 ? 1.532 15.507 -7.366 1.00 67.56 114 THR A C 1
ATOM 922 O O . THR A 1 114 ? 0.852 15.665 -8.367 1.00 67.56 114 THR A O 1
ATOM 925 N N . LYS A 1 115 ? 1.783 14.286 -6.877 1.00 75.31 115 LYS A N 1
ATOM 926 C CA . LYS A 1 115 ? 1.408 13.038 -7.569 1.00 75.31 115 LYS A CA 1
ATOM 927 C C . LYS A 1 115 ? -0.102 12.852 -7.668 1.00 75.31 115 LYS A C 1
ATOM 929 O O . LYS A 1 115 ? -0.601 12.316 -8.650 1.00 75.31 115 LYS A O 1
ATOM 934 N N . ILE A 1 116 ? -0.834 13.271 -6.635 1.00 72.94 116 ILE A N 1
ATOM 935 C CA . ILE A 1 116 ? -2.302 13.236 -6.650 1.00 72.94 116 ILE A CA 1
ATOM 936 C C . ILE A 1 116 ? -2.831 14.279 -7.644 1.00 72.94 116 ILE A C 1
ATOM 938 O O . ILE A 1 116 ? -3.779 14.001 -8.378 1.00 72.94 116 ILE A O 1
ATOM 942 N N . LYS A 1 117 ? -2.214 15.468 -7.696 1.00 73.69 117 LYS A N 1
ATOM 943 C CA . LYS A 1 117 ? -2.560 16.516 -8.669 1.00 73.69 117 LYS A CA 1
ATOM 944 C C . LYS A 1 117 ? -2.312 16.065 -10.111 1.00 73.69 117 LYS A C 1
ATOM 946 O O . LYS A 1 117 ? -3.191 16.289 -10.933 1.00 73.69 117 LYS A O 1
ATOM 951 N N . ASP A 1 118 ? -1.217 15.353 -10.388 1.00 74.88 118 ASP A N 1
ATOM 952 C CA . ASP A 1 118 ? -0.875 14.836 -11.728 1.00 74.88 118 ASP A CA 1
ATOM 953 C C . ASP A 1 118 ? -1.965 13.935 -12.337 1.00 74.88 118 ASP A C 1
ATOM 955 O O . ASP A 1 118 ? -2.009 13.713 -13.546 1.00 74.88 118 ASP A O 1
ATOM 959 N N . LEU A 1 119 ? -2.859 13.398 -11.504 1.00 74.38 119 LEU A N 1
ATOM 960 C CA . LEU A 1 119 ? -3.943 12.522 -11.930 1.00 74.38 119 LEU A CA 1
ATOM 961 C C . LEU A 1 119 ? -5.279 13.226 -12.098 1.00 74.38 119 LEU A C 1
ATOM 963 O O . LEU A 1 119 ? -6.244 12.547 -12.427 1.00 74.38 119 LEU A O 1
ATOM 967 N N . ASN A 1 120 ? -5.356 14.545 -11.901 1.00 77.88 120 ASN A N 1
ATOM 968 C CA . ASN A 1 120 ? -6.569 15.333 -12.130 1.00 77.88 120 ASN A CA 1
ATOM 969 C C . ASN A 1 120 ? -7.831 14.707 -11.504 1.00 77.88 120 ASN A C 1
ATOM 971 O O . ASN A 1 120 ? -8.890 14.663 -12.129 1.00 77.88 120 ASN A O 1
ATOM 975 N N . PHE A 1 121 ? -7.710 14.190 -10.277 1.00 79.12 121 PHE A N 1
ATOM 976 C CA . PHE A 1 121 ? -8.847 13.656 -9.530 1.00 79.12 121 PHE A CA 1
ATOM 977 C C . PHE A 1 121 ? -9.909 14.737 -9.315 1.00 79.12 121 PHE A C 1
ATOM 979 O O . PHE A 1 121 ? -9.598 15.817 -8.790 1.00 79.12 121 PHE A O 1
ATOM 986 N N . THR A 1 122 ? -11.155 14.417 -9.664 1.00 83.06 122 THR A N 1
ATOM 987 C CA . THR A 1 122 ? -12.315 15.268 -9.385 1.00 83.06 122 THR A CA 1
ATOM 988 C C . THR A 1 122 ? -12.542 15.394 -7.873 1.00 83.06 122 THR A C 1
ATOM 990 O O . THR A 1 122 ? -11.922 14.694 -7.063 1.00 83.06 122 THR A O 1
ATOM 993 N N . LYS A 1 123 ? -13.429 16.307 -7.452 1.00 79.75 123 LYS A N 1
ATOM 994 C CA . LYS A 1 123 ? -13.822 16.393 -6.036 1.00 79.75 123 LYS A CA 1
ATOM 995 C C . LYS A 1 123 ? -14.429 15.071 -5.553 1.00 79.75 123 LYS A C 1
ATOM 997 O O . LYS A 1 123 ? -14.073 14.626 -4.465 1.00 79.75 123 LYS A O 1
ATOM 1002 N N . ASP A 1 124 ? -15.243 14.430 -6.385 1.00 81.56 124 ASP A N 1
ATOM 1003 C CA . ASP A 1 124 ? -15.905 13.165 -6.060 1.00 81.56 124 ASP A CA 1
ATOM 1004 C C . ASP A 1 124 ? -14.907 12.007 -5.993 1.00 81.56 124 ASP A C 1
ATOM 1006 O O . ASP A 1 124 ? -14.943 11.220 -5.045 1.00 81.56 124 ASP A O 1
ATOM 1010 N N . ASP A 1 125 ? -13.925 11.961 -6.902 1.00 83.06 125 ASP A N 1
ATOM 1011 C CA . ASP A 1 125 ? -12.876 10.939 -6.842 1.00 83.06 125 ASP A CA 1
ATOM 1012 C C . ASP A 1 125 ? -12.088 11.025 -5.526 1.00 83.06 125 ASP A C 1
ATOM 1014 O O . ASP A 1 125 ? -11.769 10.017 -4.894 1.00 83.06 125 ASP A O 1
ATOM 1018 N N . ARG A 1 126 ? -11.794 12.251 -5.073 1.00 80.06 126 ARG A N 1
ATOM 1019 C CA . ARG A 1 126 ? -11.089 12.486 -3.805 1.00 80.06 126 ARG A CA 1
ATOM 1020 C C . ARG A 1 126 ? -11.906 12.045 -2.598 1.00 80.06 126 ARG A C 1
ATOM 1022 O O . ARG A 1 126 ? -11.313 11.633 -1.605 1.00 80.06 126 ARG A O 1
ATOM 1029 N N . VAL A 1 127 ? -13.235 12.117 -2.666 1.00 83.88 127 VAL A N 1
ATOM 1030 C CA . VAL A 1 127 ? -14.102 11.561 -1.619 1.00 83.88 127 VAL A CA 1
ATOM 1031 C C . VAL A 1 127 ? -13.964 10.041 -1.583 1.00 83.88 127 VAL A C 1
ATOM 1033 O O . VAL A 1 127 ? -13.843 9.483 -0.495 1.00 83.88 127 VAL A O 1
ATOM 1036 N N . GLN A 1 128 ? -13.895 9.375 -2.740 1.00 88.88 128 GLN A N 1
ATOM 1037 C CA . GLN A 1 128 ? -13.743 7.917 -2.815 1.00 88.88 128 GLN A CA 1
ATOM 1038 C C . GLN A 1 128 ? -12.384 7.410 -2.315 1.00 88.88 128 GLN A C 1
ATOM 1040 O O . GLN A 1 128 ? -12.295 6.279 -1.838 1.00 88.88 128 GLN A O 1
ATOM 1045 N N . LEU A 1 129 ? -11.338 8.246 -2.298 1.00 88.31 129 LEU A N 1
ATOM 1046 C CA . LEU A 1 129 ? -10.045 7.886 -1.696 1.00 88.31 129 LEU A CA 1
ATOM 1047 C C . LEU A 1 129 ? -10.149 7.508 -0.209 1.00 88.31 129 LEU A C 1
ATOM 1049 O O . LEU A 1 129 ? -9.294 6.781 0.292 1.00 88.31 129 LEU A O 1
ATOM 1053 N N . ARG A 1 130 ? -11.210 7.916 0.502 1.00 88.81 130 ARG A N 1
ATOM 1054 C CA . ARG A 1 130 ? -11.473 7.459 1.880 1.00 88.81 130 ARG A CA 1
ATOM 1055 C C . ARG A 1 130 ? -11.666 5.939 1.986 1.00 88.81 130 AR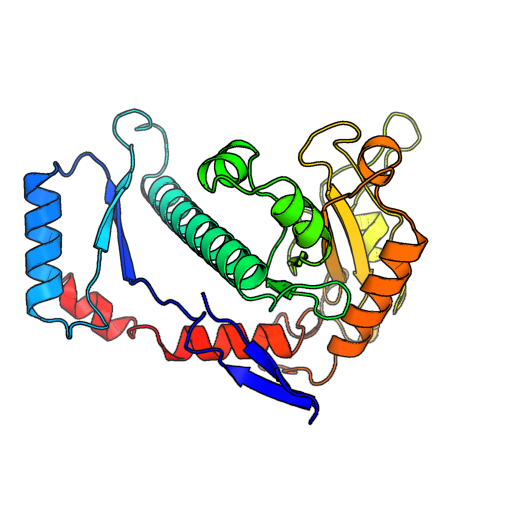G A C 1
ATOM 1057 O O . ARG A 1 130 ? -11.455 5.371 3.056 1.00 88.81 130 ARG A O 1
ATOM 1064 N N . ASN A 1 131 ? -12.068 5.295 0.892 1.00 93.38 131 ASN A N 1
ATOM 1065 C CA . ASN A 1 131 ? -12.297 3.855 0.806 1.00 93.38 131 ASN A CA 1
ATOM 1066 C C . ASN A 1 131 ? -11.017 3.094 0.402 1.00 93.38 131 ASN A C 1
ATOM 1068 O O . ASN A 1 131 ? -11.043 1.873 0.262 1.00 93.38 131 ASN A O 1
ATOM 1072 N N . VAL A 1 132 ? -9.884 3.796 0.258 1.00 93.81 132 VAL A N 1
ATOM 1073 C CA . VAL A 1 132 ? -8.555 3.210 0.058 1.00 93.81 132 VAL A CA 1
ATOM 1074 C C . VAL A 1 132 ? -7.827 3.132 1.400 1.00 93.81 132 VAL A C 1
ATOM 1076 O O . VAL A 1 132 ? -7.626 4.141 2.077 1.00 93.81 132 VAL A O 1
ATOM 1079 N N . ILE A 1 133 ? -7.409 1.925 1.774 1.00 95.25 133 ILE A N 1
ATOM 1080 C CA . ILE A 1 133 ? -6.682 1.618 3.005 1.00 95.25 133 ILE A CA 1
ATOM 1081 C C . ILE A 1 133 ? -5.257 1.206 2.637 1.00 95.25 133 ILE A C 1
ATOM 1083 O O . ILE A 1 133 ? -5.054 0.209 1.945 1.00 95.25 133 ILE A O 1
ATOM 1087 N N . GLY A 1 134 ? -4.259 1.938 3.125 1.00 95.00 134 GLY A N 1
ATOM 1088 C CA . GLY A 1 134 ? -2.861 1.521 3.034 1.00 95.00 134 GLY A CA 1
ATOM 1089 C C . GLY A 1 134 ? -2.492 0.618 4.202 1.00 95.00 134 GLY A C 1
ATOM 1090 O O . GLY A 1 134 ? -2.719 0.983 5.356 1.00 95.00 134 GLY A O 1
ATOM 1091 N N . LEU A 1 135 ? -1.899 -0.541 3.919 1.00 94.75 135 LEU A N 1
ATOM 1092 C CA . LEU A 1 135 ? -1.388 -1.468 4.925 1.00 94.75 135 LEU A CA 1
ATOM 1093 C C . LEU A 1 135 ? 0.113 -1.653 4.773 1.00 94.75 135 LEU A C 1
ATOM 1095 O O . LEU A 1 135 ? 0.580 -2.368 3.892 1.00 94.75 135 LEU A O 1
ATOM 1099 N N . ALA A 1 136 ? 0.890 -1.054 5.673 1.00 92.62 136 ALA A N 1
ATOM 1100 C CA . ALA A 1 136 ? 2.334 -1.245 5.700 1.00 92.62 136 ALA A CA 1
ATOM 1101 C C . ALA A 1 136 ? 2.741 -2.264 6.774 1.00 92.62 136 ALA A C 1
ATOM 1103 O O . ALA A 1 136 ? 2.475 -2.097 7.966 1.00 92.62 136 ALA A O 1
ATOM 1104 N N . LYS A 1 137 ? 3.452 -3.308 6.338 1.00 88.06 137 LYS A N 1
ATOM 1105 C CA . LYS A 1 137 ? 4.027 -4.360 7.201 1.00 88.06 137 LYS A CA 1
ATOM 1106 C C . LYS A 1 137 ? 5.332 -3.919 7.875 1.00 88.06 137 LYS A C 1
ATOM 1108 O O . LYS A 1 137 ? 5.774 -4.537 8.837 1.00 88.06 137 LYS A O 1
ATOM 1113 N N . THR A 1 138 ? 5.932 -2.841 7.370 1.00 84.88 138 THR A N 1
ATOM 1114 C CA . THR A 1 138 ? 7.188 -2.268 7.857 1.00 84.88 138 THR A CA 1
ATOM 1115 C C . THR A 1 138 ? 6.995 -0.785 8.138 1.00 84.88 138 THR A C 1
ATOM 1117 O O . THR A 1 138 ? 6.390 -0.062 7.347 1.00 84.88 138 THR A O 1
ATOM 1120 N N . PHE A 1 139 ? 7.543 -0.317 9.253 1.00 86.62 139 PHE A N 1
ATOM 1121 C CA . PHE A 1 139 ? 7.536 1.085 9.657 1.00 86.62 139 PHE A CA 1
ATOM 1122 C C . PHE A 1 139 ? 8.813 1.408 10.439 1.00 86.62 139 PHE A C 1
ATOM 1124 O O . PHE A 1 139 ? 9.530 0.505 10.861 1.00 86.62 139 PHE A O 1
ATOM 1131 N N . LYS A 1 140 ? 9.119 2.699 10.610 1.00 85.62 140 LYS A N 1
ATOM 1132 C CA . LYS A 1 140 ? 10.314 3.170 11.326 1.00 85.62 140 LYS A CA 1
ATOM 1133 C C . LYS A 1 140 ? 10.011 3.311 12.827 1.00 85.62 140 LYS A C 1
ATOM 1135 O O . LYS A 1 140 ? 9.357 4.283 13.204 1.00 85.62 140 LYS A O 1
ATOM 1140 N N . PRO A 1 141 ? 10.460 2.388 13.700 1.00 82.31 141 PRO A N 1
ATOM 1141 C CA . PRO A 1 141 ? 10.070 2.384 15.115 1.00 82.31 141 PRO A CA 1
ATOM 1142 C C . PRO A 1 141 ? 10.743 3.492 15.936 1.00 82.31 141 PRO A C 1
ATOM 1144 O O . PRO A 1 141 ? 10.277 3.823 17.021 1.00 82.31 141 PRO A O 1
ATOM 1147 N N . ASN A 1 142 ? 11.827 4.081 15.431 1.00 85.88 142 ASN A N 1
ATOM 1148 C CA . ASN A 1 142 ? 12.556 5.170 16.081 1.00 85.88 142 ASN A CA 1
ATOM 1149 C C . ASN A 1 142 ? 11.854 6.537 15.974 1.00 85.88 142 ASN A C 1
ATOM 1151 O O . ASN A 1 142 ? 12.367 7.527 16.493 1.00 85.88 142 ASN A O 1
ATOM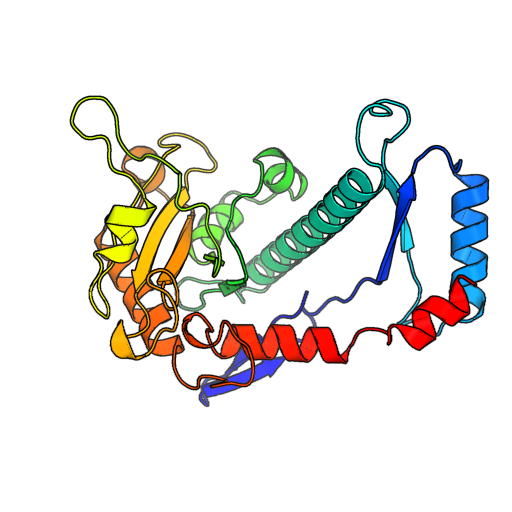 1155 N N . MET A 1 143 ? 10.688 6.607 15.328 1.00 85.31 143 MET A N 1
ATOM 1156 C CA . MET A 1 143 ? 9.883 7.822 15.293 1.00 85.31 143 MET A CA 1
ATOM 1157 C C . MET A 1 143 ? 9.404 8.192 16.705 1.00 85.31 143 MET A C 1
ATOM 1159 O O . MET A 1 143 ? 8.925 7.341 17.455 1.00 85.31 143 MET A O 1
ATOM 1163 N N . THR A 1 144 ? 9.518 9.472 17.061 1.00 86.38 144 THR A N 1
ATOM 1164 C CA . THR A 1 144 ? 8.925 10.012 18.291 1.00 86.38 144 THR A CA 1
ATOM 1165 C C . THR A 1 144 ? 7.601 10.684 17.958 1.00 86.38 144 THR A C 1
ATOM 1167 O O . THR A 1 144 ? 7.535 11.487 17.031 1.00 86.38 144 THR A O 1
ATOM 1170 N N . LEU A 1 145 ? 6.563 10.346 18.713 1.00 85.31 145 LEU A N 1
ATOM 1171 C CA . LEU A 1 145 ? 5.235 10.943 18.633 1.00 85.31 145 LEU A CA 1
ATOM 1172 C C . LEU A 1 145 ? 5.043 11.944 19.775 1.00 85.31 145 LEU A C 1
ATOM 1174 O O . LEU A 1 145 ? 5.612 11.758 20.849 1.00 85.31 145 LEU A O 1
ATOM 1178 N N . GLY A 1 146 ? 4.216 12.967 19.553 1.00 80.12 146 GLY A N 1
ATOM 1179 C CA . GLY A 1 146 ? 3.905 13.991 20.555 1.00 80.12 146 GLY A CA 1
ATOM 1180 C C . GLY A 1 146 ? 4.998 15.053 20.733 1.00 80.12 146 GLY A C 1
ATOM 1181 O O . GLY A 1 146 ? 6.060 15.009 20.110 1.00 80.12 146 GLY A O 1
ATOM 1182 N N . GLN A 1 147 ? 4.722 16.031 21.597 1.00 75.44 147 GLN A N 1
ATOM 1183 C CA . GLN A 1 147 ? 5.634 17.130 21.930 1.00 75.44 147 GLN A CA 1
ATOM 1184 C C . GLN A 1 147 ? 5.819 17.263 23.449 1.00 75.44 147 GLN A C 1
ATOM 1186 O O . GLN A 1 147 ? 4.985 16.816 24.238 1.00 75.44 147 GLN A O 1
ATOM 1191 N N . GLY A 1 148 ? 6.940 17.862 23.865 1.00 79.06 148 GLY A N 1
ATOM 1192 C CA . GLY A 1 148 ? 7.251 18.115 25.275 1.00 79.06 148 GLY A CA 1
ATOM 1193 C C . GLY A 1 148 ? 7.245 16.852 26.145 1.00 79.06 148 GLY A C 1
ATOM 1194 O O . GLY A 1 148 ? 7.843 15.836 25.790 1.00 79.06 148 GLY A O 1
ATOM 1195 N N . ARG A 1 149 ? 6.550 16.915 27.289 1.00 73.06 149 ARG A N 1
ATOM 1196 C CA . ARG A 1 149 ? 6.423 15.801 28.250 1.00 73.06 149 ARG A CA 1
ATOM 1197 C C . ARG A 1 149 ? 5.592 14.619 27.729 1.00 73.06 149 ARG A C 1
ATOM 1199 O O . ARG A 1 149 ? 5.698 13.533 28.280 1.00 73.06 149 ARG A O 1
ATOM 1206 N N . GLY A 1 150 ? 4.808 14.803 26.663 1.00 77.38 150 GLY A N 1
ATOM 1207 C CA . GLY A 1 150 ? 4.002 13.750 26.030 1.00 77.38 150 GLY A CA 1
ATOM 1208 C C . GLY A 1 150 ? 4.740 12.957 24.946 1.00 77.38 150 GLY A C 1
ATOM 1209 O O . GLY A 1 150 ? 4.099 12.255 24.166 1.00 77.38 150 GLY A O 1
ATOM 1210 N N . ARG A 1 151 ? 6.070 13.097 24.838 1.00 83.81 151 ARG A N 1
ATOM 1211 C CA . ARG A 1 151 ? 6.865 12.385 23.831 1.00 83.81 151 ARG A CA 1
ATOM 1212 C C . ARG A 1 151 ? 6.852 10.885 24.090 1.00 83.81 151 ARG A C 1
ATOM 1214 O O . ARG A 1 151 ? 7.281 10.423 25.143 1.00 83.81 151 ARG A O 1
ATOM 1221 N N . GLN A 1 152 ? 6.444 10.120 23.087 1.00 84.94 152 GLN A N 1
ATOM 1222 C CA . GLN A 1 152 ? 6.457 8.663 23.133 1.00 84.94 152 GLN A CA 1
ATOM 1223 C C . GLN A 1 152 ? 7.257 8.094 21.968 1.00 84.94 152 GLN A C 1
ATOM 1225 O O . GLN A 1 152 ? 7.113 8.510 20.817 1.00 84.94 152 GLN A O 1
ATOM 1230 N N . ASN A 1 153 ? 8.106 7.112 22.261 1.00 89.88 153 ASN A N 1
ATOM 1231 C CA . ASN A 1 153 ? 8.773 6.336 21.226 1.00 89.88 153 ASN A CA 1
ATOM 1232 C C . ASN A 1 153 ? 7.759 5.382 20.579 1.00 89.88 153 ASN A C 1
ATOM 1234 O O . ASN A 1 153 ? 7.149 4.566 21.274 1.00 89.88 153 ASN A O 1
ATOM 1238 N N . LEU A 1 154 ? 7.603 5.458 19.254 1.00 89.62 154 LEU A N 1
ATOM 1239 C CA . LEU A 1 154 ? 6.650 4.627 18.518 1.00 89.62 154 LEU A CA 1
ATOM 1240 C C . LEU A 1 154 ? 6.922 3.132 18.715 1.00 89.62 154 LEU A C 1
ATOM 1242 O O . LEU A 1 154 ? 5.989 2.344 18.862 1.00 89.62 154 LEU A O 1
ATOM 1246 N N . GLY A 1 155 ? 8.192 2.729 18.713 1.00 88.81 155 GLY A N 1
ATOM 1247 C CA . GLY A 1 155 ? 8.595 1.351 18.957 1.00 88.81 155 GLY A CA 1
ATOM 1248 C C . GLY A 1 155 ? 8.093 0.842 20.305 1.00 88.81 155 GLY A C 1
ATOM 1249 O O . GLY A 1 155 ? 7.517 -0.237 20.363 1.00 88.81 155 GLY A O 1
ATOM 1250 N N . ASN A 1 156 ? 8.242 1.621 21.376 1.00 89.81 156 ASN A N 1
ATOM 1251 C CA . ASN A 1 156 ? 7.756 1.229 22.704 1.00 89.81 156 ASN A CA 1
ATOM 1252 C C . ASN A 1 156 ? 6.225 1.177 22.763 1.00 89.81 156 ASN A C 1
ATOM 1254 O O . ASN A 1 156 ? 5.674 0.197 23.262 1.00 89.81 156 ASN A O 1
ATOM 1258 N N . LEU A 1 157 ? 5.550 2.176 22.184 1.00 91.12 157 LEU A N 1
ATOM 1259 C CA . LEU A 1 157 ? 4.088 2.218 22.101 1.00 91.12 157 LEU A CA 1
ATOM 1260 C C . LEU A 1 157 ? 3.528 0.980 21.380 1.00 91.12 157 LEU A C 1
ATOM 1262 O O . LEU A 1 157 ? 2.641 0.300 21.883 1.00 91.12 157 LEU A O 1
ATOM 1266 N N . THR A 1 158 ? 4.083 0.654 20.213 1.00 92.38 158 THR A N 1
ATOM 1267 C CA . THR A 1 158 ? 3.611 -0.464 19.380 1.00 92.38 158 THR A CA 1
ATOM 1268 C C . THR A 1 158 ? 3.963 -1.828 19.972 1.00 92.38 158 THR A C 1
ATOM 1270 O O . THR A 1 158 ? 3.129 -2.734 19.952 1.00 92.38 158 THR A O 1
ATOM 1273 N N . LYS A 1 159 ? 5.152 -1.987 20.572 1.00 90.75 159 LYS A N 1
ATOM 1274 C CA . LYS A 1 159 ? 5.513 -3.204 21.323 1.00 90.75 159 LYS A CA 1
ATOM 1275 C C . LYS A 1 159 ? 4.516 -3.495 22.448 1.00 90.75 159 LYS A C 1
ATOM 1277 O O . LYS A 1 159 ? 4.187 -4.662 22.659 1.00 90.75 159 LYS A O 1
ATOM 1282 N N . GLY A 1 160 ? 4.027 -2.445 23.112 1.00 90.81 160 GLY A N 1
ATOM 1283 C CA . GLY A 1 160 ? 3.076 -2.511 24.222 1.00 90.81 160 GLY A CA 1
ATOM 1284 C C . GLY A 1 160 ? 1.659 -2.958 23.856 1.00 90.81 160 GLY A C 1
ATOM 1285 O O . GLY A 1 160 ? 0.924 -3.346 24.756 1.00 90.81 160 GLY A O 1
ATOM 1286 N N . LEU A 1 161 ? 1.293 -3.012 22.569 1.00 94.75 161 LEU A N 1
ATOM 1287 C CA . LEU A 1 161 ? -0.027 -3.492 22.140 1.00 94.75 161 LEU A CA 1
ATOM 1288 C C . LEU A 1 161 ? -0.204 -4.985 22.443 1.00 94.75 161 LEU A C 1
ATOM 1290 O O . LEU A 1 161 ? 0.673 -5.794 22.102 1.00 94.75 161 LEU A O 1
ATOM 1294 N N . ASN A 1 162 ? -1.331 -5.354 23.047 1.00 95.25 162 ASN A N 1
ATOM 1295 C CA . ASN A 1 162 ? -1.815 -6.728 23.144 1.00 95.25 162 ASN A CA 1
ATOM 1296 C C . ASN A 1 162 ? -2.539 -7.143 21.859 1.00 95.25 162 ASN A C 1
ATOM 1298 O O . ASN A 1 162 ? -2.713 -6.371 20.915 1.00 95.25 162 ASN A O 1
ATOM 1302 N N . TRP A 1 163 ? -2.915 -8.417 21.773 1.00 95.00 163 TRP A N 1
ATOM 1303 C CA . TRP A 1 163 ? -3.600 -8.937 20.595 1.00 95.00 163 TRP A CA 1
ATOM 1304 C C . TRP A 1 163 ? -4.914 -8.190 20.326 1.00 95.00 163 TRP A C 1
ATOM 1306 O O . TRP A 1 163 ? -5.743 -8.062 21.221 1.00 95.00 163 TRP A O 1
ATOM 1316 N N . LYS A 1 164 ? -5.112 -7.760 19.069 1.00 95.88 164 LYS A N 1
ATOM 1317 C CA . LYS A 1 164 ? -6.253 -6.962 18.575 1.00 95.88 164 LYS A CA 1
ATOM 1318 C C . LYS A 1 164 ? -6.313 -5.522 19.077 1.00 95.88 164 LYS A C 1
ATOM 1320 O O . LYS A 1 164 ? -7.206 -4.794 18.656 1.00 95.88 164 LYS A O 1
ATOM 1325 N N . GLU A 1 165 ? -5.372 -5.094 19.908 1.00 97.25 165 GLU A N 1
ATOM 1326 C CA . GLU A 1 165 ? -5.279 -3.692 20.283 1.00 97.25 165 GLU A CA 1
ATOM 1327 C C . GLU A 1 165 ? -4.687 -2.861 19.147 1.00 97.25 165 GLU A C 1
ATOM 1329 O O . GLU A 1 165 ? -3.903 -3.340 18.309 1.00 97.25 165 GLU A O 1
ATOM 1334 N N . ARG A 1 166 ? -5.058 -1.582 19.160 1.00 97.00 166 ARG A N 1
ATOM 1335 C CA . ARG A 1 166 ? -4.518 -0.568 18.273 1.00 97.00 166 ARG A CA 1
ATOM 1336 C C . ARG A 1 166 ? -4.050 0.653 19.046 1.00 97.00 166 ARG A C 1
ATOM 1338 O O . ARG A 1 166 ? -4.523 0.918 20.146 1.00 97.00 166 ARG A O 1
ATOM 1345 N N . THR A 1 167 ? -3.149 1.420 18.446 1.00 96.00 167 THR A N 1
ATOM 1346 C CA . THR A 1 167 ? -2.873 2.778 18.928 1.00 96.00 167 THR A CA 1
ATOM 1347 C C . THR A 1 167 ? -4.050 3.702 18.618 1.00 96.00 167 THR A C 1
ATOM 1349 O O . THR A 1 167 ? -4.866 3.413 17.736 1.00 96.00 167 THR A O 1
ATOM 1352 N N . THR A 1 168 ? -4.082 4.859 19.277 1.00 93.69 168 THR A N 1
ATOM 1353 C CA . THR A 1 168 ? -4.889 5.996 18.820 1.00 93.69 168 THR A CA 1
ATOM 1354 C C . THR A 1 168 ? -4.470 6.430 17.417 1.00 93.69 168 THR A C 1
ATOM 1356 O O . THR A 1 168 ? -3.378 6.092 16.928 1.00 93.69 168 THR A O 1
ATOM 1359 N N . VAL A 1 169 ? -5.358 7.165 16.754 1.00 94.00 169 VAL A N 1
ATOM 1360 C CA . VAL A 1 169 ? -5.102 7.720 15.432 1.00 94.00 169 VAL A CA 1
ATOM 1361 C C . VAL A 1 169 ? -4.094 8.861 15.531 1.00 94.00 169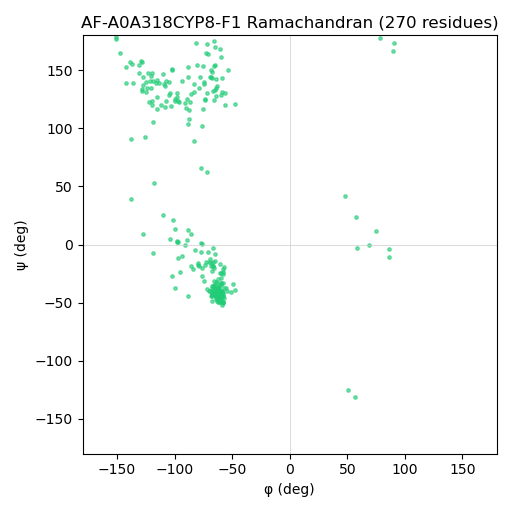 VAL A C 1
ATOM 1363 O O . VAL A 1 169 ? -4.246 9.813 16.294 1.00 94.00 169 VAL A O 1
ATOM 1366 N N . ILE A 1 170 ? -3.073 8.800 14.685 1.00 91.06 170 ILE A N 1
ATOM 1367 C CA . ILE A 1 170 ? -2.086 9.856 14.489 1.00 91.06 170 ILE A CA 1
ATOM 1368 C C . ILE A 1 170 ? -2.438 10.575 13.187 1.00 91.06 170 ILE A C 1
ATOM 1370 O O . ILE A 1 170 ? -2.456 9.962 12.123 1.00 91.06 170 ILE A O 1
ATOM 1374 N N . SER A 1 171 ? -2.718 11.875 13.273 1.00 85.75 171 SER A N 1
ATOM 1375 C CA . SER A 1 171 ? -3.052 12.731 12.124 1.00 85.75 171 SER A CA 1
ATOM 1376 C C . SER A 1 171 ? -2.102 13.936 12.105 1.00 85.75 171 SER A C 1
ATOM 1378 O O . SER A 1 171 ? -2.379 14.914 12.799 1.00 85.75 171 SER A O 1
ATOM 1380 N N . PRO A 1 172 ? -0.959 13.878 11.395 1.00 74.31 172 PRO A N 1
ATOM 1381 C CA . PRO A 1 172 ? 0.070 14.922 11.474 1.00 74.31 172 PRO A CA 1
ATOM 1382 C C . PRO A 1 172 ? -0.290 16.196 10.702 1.00 74.31 172 PRO A C 1
ATOM 1384 O O . PRO A 1 172 ? 0.178 17.268 11.061 1.00 74.31 172 PRO A O 1
ATOM 1387 N N . ASN A 1 173 ? -1.116 16.077 9.660 1.00 71.81 173 ASN A N 1
ATOM 1388 C CA . ASN A 1 173 ? -1.341 17.114 8.656 1.00 71.81 173 ASN A CA 1
ATOM 1389 C C . ASN A 1 173 ? -2.812 17.554 8.675 1.00 71.81 173 ASN A C 1
ATOM 1391 O O . ASN A 1 173 ? -3.506 17.463 7.660 1.00 71.81 173 ASN A O 1
ATOM 1395 N N . LYS A 1 174 ? -3.339 17.928 9.848 1.00 71.06 174 LYS A N 1
ATOM 1396 C CA . LYS A 1 174 ? -4.715 18.448 9.955 1.00 71.06 174 LYS A CA 1
ATOM 1397 C C . LYS A 1 174 ? -4.832 19.755 9.161 1.00 71.06 174 LYS A C 1
ATOM 1399 O O . LYS A 1 174 ? -3.939 20.592 9.233 1.00 71.06 174 LYS A O 1
ATOM 1404 N N . GLY A 1 175 ? -5.917 19.914 8.408 1.00 66.81 175 GLY A N 1
ATOM 1405 C CA . GLY A 1 175 ? -6.196 21.099 7.587 1.00 66.81 175 GLY A CA 1
ATOM 1406 C C . GLY A 1 175 ? -5.588 21.088 6.178 1.00 66.81 175 GLY A C 1
ATOM 1407 O O . GLY A 1 175 ? -5.868 21.992 5.394 1.00 66.81 175 GLY A O 1
ATOM 1408 N N . GLU A 1 176 ? -4.802 20.074 5.810 1.00 69.94 176 GLU A N 1
ATOM 1409 C CA . GLU A 1 176 ? -4.241 19.946 4.459 1.00 69.94 176 GLU A CA 1
ATOM 1410 C C . GLU A 1 176 ? -5.179 19.181 3.498 1.00 69.94 176 GLU A C 1
ATOM 1412 O O . GLU A 1 176 ? -5.934 18.294 3.900 1.00 69.94 176 GLU A O 1
ATOM 1417 N N . PRO A 1 177 ? -5.123 19.430 2.176 1.00 64.12 177 PRO A N 1
ATOM 1418 C CA . PRO A 1 177 ? -5.900 18.660 1.201 1.00 64.12 177 PRO A CA 1
ATOM 1419 C C . PRO A 1 177 ? -5.626 17.147 1.222 1.00 64.12 177 PRO A C 1
ATOM 1421 O O . PRO A 1 177 ? -6.482 16.376 0.783 1.00 64.12 177 PRO A O 1
ATOM 1424 N N . THR A 1 178 ? -4.453 16.735 1.711 1.00 65.25 178 THR A N 1
ATOM 1425 C CA . THR A 1 178 ? -3.991 15.345 1.835 1.00 65.25 178 THR A CA 1
ATOM 1426 C C . THR A 1 178 ? -3.914 14.876 3.286 1.00 65.25 178 THR A C 1
ATOM 1428 O O . THR A 1 178 ? -3.176 13.932 3.596 1.00 65.25 178 THR A O 1
ATOM 1431 N N . THR A 1 179 ? -4.705 15.490 4.183 1.00 79.12 179 THR A N 1
ATOM 1432 C CA . THR A 1 179 ? -4.864 14.998 5.554 1.00 79.12 179 THR A CA 1
ATOM 1433 C C . THR A 1 179 ? -5.137 13.498 5.527 1.00 79.12 179 THR A C 1
ATOM 1435 O O . THR A 1 179 ? -6.096 13.010 4.924 1.00 79.12 179 THR A O 1
ATOM 1438 N N . HIS A 1 180 ? -4.261 12.761 6.191 1.00 86.88 180 HIS A N 1
ATOM 1439 C CA . HIS A 1 180 ? -4.346 11.325 6.356 1.00 86.88 180 HIS A CA 1
ATOM 1440 C C . HIS A 1 180 ? -4.138 11.003 7.830 1.00 86.88 180 HIS A C 1
ATOM 1442 O O . HIS A 1 180 ? -3.423 11.705 8.551 1.00 86.88 180 HIS A O 1
ATOM 1448 N N . GLY A 1 181 ? -4.801 9.944 8.271 1.00 91.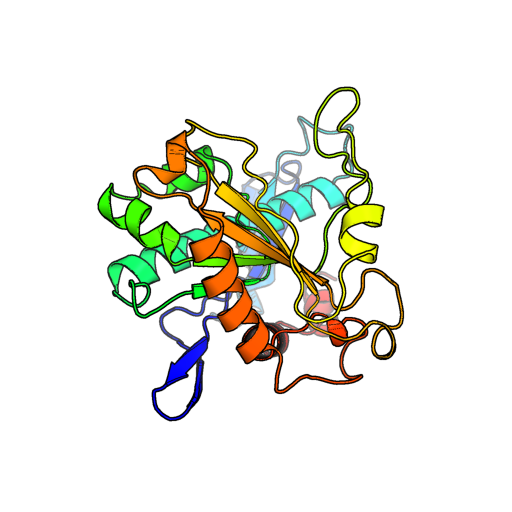31 181 GLY A N 1
ATOM 1449 C CA . GLY A 1 181 ? -4.625 9.376 9.596 1.00 91.31 181 GLY A CA 1
ATOM 1450 C C . GLY A 1 181 ? -3.925 8.034 9.482 1.00 91.31 181 GLY A C 1
ATOM 1451 O O . GLY A 1 181 ? -4.143 7.293 8.520 1.00 91.31 181 GLY A O 1
ATOM 1452 N N . TRP A 1 182 ? -3.105 7.701 10.470 1.00 94.12 182 TRP A N 1
ATOM 1453 C CA . TRP A 1 182 ? -2.595 6.347 10.616 1.00 94.12 182 TRP A CA 1
ATOM 1454 C C . TRP A 1 182 ? -2.584 5.879 12.056 1.00 94.12 182 TRP A C 1
ATOM 1456 O O . TRP A 1 182 ? -2.494 6.662 12.995 1.00 94.12 182 TRP A O 1
ATOM 1466 N N . TRP A 1 183 ? -2.605 4.569 12.221 1.00 96.00 183 TRP A N 1
ATOM 1467 C CA . TRP A 1 183 ? -2.464 3.905 13.507 1.00 96.00 183 TRP A CA 1
ATOM 1468 C C . TRP A 1 183 ? -1.826 2.535 13.293 1.00 96.00 183 TRP A C 1
ATOM 1470 O O . TRP A 1 183 ? -1.534 2.129 12.165 1.00 96.00 183 TRP A O 1
ATOM 1480 N N . TYR A 1 184 ? -1.572 1.829 14.386 1.00 96.56 184 TYR A N 1
ATOM 1481 C CA . TYR A 1 184 ? -0.951 0.511 14.362 1.00 96.56 184 TYR A CA 1
ATOM 1482 C C . TYR A 1 184 ? -1.874 -0.494 15.019 1.00 96.56 184 TYR A C 1
ATOM 1484 O O . TYR A 1 184 ? -2.480 -0.171 16.034 1.00 96.56 184 TYR A O 1
ATOM 1492 N N . VAL A 1 185 ? -1.962 -1.699 14.460 1.00 97.12 185 VAL A N 1
ATOM 1493 C CA . VAL A 1 185 ? -2.804 -2.786 14.978 1.00 97.12 185 VAL A CA 1
ATOM 1494 C C . VAL A 1 185 ? -1.963 -4.042 15.138 1.00 97.12 185 VAL A C 1
ATOM 1496 O O . VAL A 1 185 ? -1.239 -4.422 14.213 1.00 97.12 185 VAL A O 1
ATOM 1499 N N . ARG A 1 186 ? -2.087 -4.724 16.281 1.00 96.00 186 ARG A N 1
ATOM 1500 C CA . ARG A 1 186 ? -1.477 -6.044 16.485 1.00 96.00 186 ARG A CA 1
ATOM 1501 C C . ARG A 1 186 ? -2.412 -7.156 15.999 1.00 96.00 186 ARG A C 1
ATOM 1503 O O . ARG A 1 186 ? -3.399 -7.505 16.647 1.00 96.00 186 ARG A O 1
ATOM 1510 N N . LEU A 1 187 ? -2.054 -7.774 14.877 1.00 94.62 187 LEU A N 1
ATOM 1511 C CA . LEU A 1 187 ? -2.795 -8.863 14.236 1.00 94.62 187 LEU A CA 1
ATOM 1512 C C . LEU A 1 187 ? -2.651 -10.204 14.964 1.00 94.62 187 LEU A C 1
ATOM 1514 O O . LEU A 1 187 ? -3.571 -11.031 14.938 1.00 94.62 187 LEU A O 1
ATOM 1518 N N . ARG A 1 188 ? -1.497 -10.438 15.601 1.00 91.62 188 ARG A N 1
ATOM 1519 C CA . ARG A 1 188 ? -1.143 -11.720 16.228 1.00 91.62 188 ARG A CA 1
ATOM 1520 C C . ARG A 1 188 ? -0.716 -11.560 17.689 1.00 91.62 188 ARG A C 1
ATOM 1522 O O . ARG A 1 188 ? -0.046 -10.574 18.004 1.00 91.62 188 ARG A O 1
ATOM 1529 N N . PRO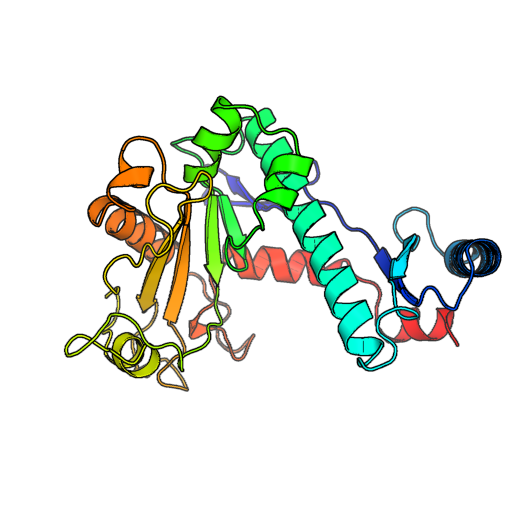 A 1 189 ? -1.054 -12.531 18.559 1.00 91.38 189 PRO A N 1
ATOM 1530 C CA . PRO A 1 189 ? -0.490 -12.615 19.904 1.00 91.38 189 PRO A CA 1
ATOM 1531 C C . PRO A 1 189 ? 1.044 -12.610 19.873 1.00 91.38 189 PRO A C 1
ATOM 1533 O O . PRO A 1 189 ? 1.643 -13.056 18.888 1.00 91.38 189 PRO A O 1
ATOM 1536 N N . ARG A 1 190 ? 1.678 -12.081 20.925 1.00 88.75 190 ARG A N 1
ATOM 1537 C CA . ARG A 1 190 ? 3.141 -11.893 20.977 1.00 88.75 190 ARG A CA 1
ATOM 1538 C C . ARG A 1 190 ? 3.886 -13.221 20.912 1.00 88.75 190 ARG A C 1
ATOM 1540 O O . ARG A 1 190 ? 4.935 -13.299 20.290 1.00 88.75 190 ARG A O 1
ATOM 1547 N N . GLU A 1 191 ? 3.290 -14.261 21.476 1.00 87.50 191 GLU A N 1
ATOM 1548 C CA . GLU A 1 191 ? 3.833 -15.616 21.572 1.00 87.50 191 GLU A CA 1
ATOM 1549 C C . GLU A 1 191 ? 3.947 -16.285 20.195 1.00 87.50 191 GLU A C 1
ATOM 1551 O O . GLU A 1 191 ? 4.672 -17.258 20.027 1.00 87.50 191 GLU A O 1
ATOM 1556 N N . LYS A 1 192 ? 3.230 -15.761 19.191 1.00 83.12 192 LYS A N 1
ATOM 1557 C CA . LYS A 1 192 ? 3.249 -16.262 17.811 1.00 83.12 192 LYS A CA 1
ATOM 1558 C C . LYS A 1 192 ? 4.199 -15.483 16.897 1.00 83.12 192 LYS A C 1
ATOM 1560 O O . LYS A 1 192 ? 4.223 -15.759 15.703 1.00 83.12 192 LYS A O 1
ATOM 1565 N N . ALA A 1 193 ? 4.926 -14.492 17.408 1.00 82.19 193 ALA A N 1
ATOM 1566 C CA . ALA A 1 193 ? 5.816 -13.637 16.628 1.00 82.19 193 ALA A CA 1
ATOM 1567 C C . ALA A 1 193 ? 7.278 -13.845 17.052 1.00 82.19 193 ALA A C 1
ATOM 1569 O O . ALA A 1 193 ? 7.568 -13.963 18.238 1.00 82.19 193 ALA A O 1
ATOM 1570 N N . TYR A 1 194 ? 8.212 -13.839 16.097 1.00 83.00 194 TYR A N 1
ATOM 1571 C CA . TYR A 1 194 ? 9.642 -14.016 16.392 1.00 83.00 194 TYR A CA 1
ATOM 1572 C C . TYR A 1 194 ? 10.306 -12.740 16.915 1.00 83.00 194 TYR A C 1
ATOM 1574 O O . TYR A 1 194 ? 11.383 -12.792 17.501 1.00 83.00 194 TYR A O 1
ATOM 1582 N N . SER A 1 195 ? 9.687 -11.577 16.694 1.00 86.06 195 SER A N 1
ATOM 1583 C CA . SER A 1 195 ? 10.171 -10.307 17.227 1.00 86.06 195 SER A CA 1
ATOM 1584 C C . SER A 1 195 ? 9.028 -9.452 17.778 1.00 86.06 195 SER A C 1
ATOM 1586 O O . SER A 1 195 ? 7.892 -9.561 17.309 1.00 86.06 195 SER A O 1
ATOM 1588 N N . PRO A 1 196 ? 9.305 -8.535 18.727 1.00 85.56 196 PRO A N 1
ATOM 1589 C CA . PRO A 1 196 ? 8.268 -7.721 19.362 1.00 85.56 196 PRO A CA 1
ATOM 1590 C C . PRO A 1 196 ? 7.437 -6.865 18.397 1.00 85.56 196 PRO A C 1
ATOM 1592 O O . PRO A 1 196 ? 6.308 -6.510 18.722 1.00 85.56 196 PRO A O 1
ATOM 1595 N N . LEU A 1 197 ? 7.984 -6.517 17.228 1.00 88.69 197 LEU A N 1
ATOM 1596 C CA . LEU A 1 197 ? 7.306 -5.692 16.220 1.00 88.69 197 LEU A CA 1
ATOM 1597 C C . LEU A 1 197 ? 6.645 -6.517 15.107 1.00 88.69 197 LEU A C 1
ATOM 1599 O O . LEU A 1 197 ? 5.857 -5.974 14.335 1.00 88.69 197 LEU A O 1
ATOM 1603 N N . GLN A 1 198 ? 6.934 -7.817 15.016 1.00 88.81 198 GLN A N 1
ATOM 1604 C CA . GLN A 1 198 ? 6.228 -8.698 14.093 1.00 88.81 198 GLN A CA 1
ATOM 1605 C C . GLN A 1 198 ? 4.768 -8.881 14.516 1.00 88.81 198 GLN A C 1
ATOM 1607 O O . GLN A 1 198 ? 4.415 -8.849 15.699 1.00 88.81 198 GLN A O 1
ATOM 1612 N N . GLY A 1 199 ? 3.904 -9.070 13.519 1.00 90.62 199 GLY A N 1
ATOM 1613 C CA . GLY A 1 199 ? 2.465 -9.162 13.734 1.00 90.62 199 GLY A CA 1
ATOM 1614 C C . GLY A 1 199 ? 1.800 -7.823 14.022 1.00 90.62 199 GLY A C 1
ATOM 1615 O O . GLY A 1 199 ? 0.637 -7.815 14.415 1.00 90.62 199 GLY A O 1
ATOM 1616 N N . ILE A 1 200 ? 2.507 -6.708 13.827 1.00 94.38 200 ILE A N 1
ATOM 1617 C CA . ILE A 1 200 ? 1.946 -5.359 13.842 1.00 94.38 200 ILE A CA 1
ATOM 1618 C C . ILE A 1 200 ? 1.927 -4.827 12.412 1.00 94.38 200 ILE A C 1
ATOM 1620 O O . ILE A 1 200 ? 2.904 -4.974 11.674 1.00 94.38 200 ILE A O 1
ATOM 1624 N N . VAL A 1 201 ? 0.819 -4.197 12.033 1.00 95.00 201 VAL A N 1
ATOM 1625 C CA . VAL A 1 201 ? 0.682 -3.479 10.761 1.00 95.00 201 VAL A CA 1
ATOM 1626 C C . VAL A 1 201 ? 0.347 -2.020 11.019 1.00 95.00 201 VAL A C 1
ATOM 1628 O O . VAL A 1 201 ? -0.367 -1.699 11.970 1.00 95.00 201 VAL A O 1
ATOM 1631 N N . LYS A 1 202 ? 0.866 -1.140 10.165 1.00 95.62 202 LYS A N 1
ATOM 1632 C CA . LYS A 1 202 ? 0.455 0.260 10.096 1.00 95.62 202 LYS A CA 1
ATOM 1633 C C . LYS A 1 202 ? -0.710 0.369 9.120 1.00 95.62 202 LYS A C 1
ATOM 1635 O O . LYS A 1 202 ? -0.573 -0.051 7.972 1.00 95.62 202 LYS A O 1
ATOM 1640 N N . ILE A 1 203 ? -1.814 0.943 9.576 1.00 96.44 203 ILE A N 1
ATOM 1641 C CA . ILE A 1 203 ? -2.981 1.250 8.752 1.00 96.44 203 ILE A CA 1
ATOM 1642 C C . ILE A 1 203 ? -2.978 2.748 8.474 1.00 96.44 203 ILE A C 1
ATOM 1644 O O . ILE A 1 203 ? -2.821 3.531 9.406 1.00 96.44 203 ILE A O 1
ATOM 1648 N N . GLU A 1 204 ? -3.132 3.140 7.213 1.00 95.06 204 GLU A N 1
ATOM 1649 C CA . GLU A 1 204 ? -3.226 4.534 6.776 1.00 95.06 204 GLU A CA 1
ATOM 1650 C C . GLU A 1 204 ? -4.509 4.740 5.963 1.00 95.06 204 GLU A C 1
ATOM 1652 O O . GLU A 1 204 ? -4.859 3.893 5.139 1.00 95.06 204 GLU A O 1
ATOM 1657 N N . VAL A 1 205 ? -5.197 5.866 6.167 1.00 93.38 205 VAL A N 1
ATOM 1658 C CA . VAL A 1 205 ? -6.400 6.247 5.405 1.00 93.38 205 VAL A CA 1
ATOM 1659 C C . VAL A 1 205 ? -6.432 7.748 5.141 1.00 93.3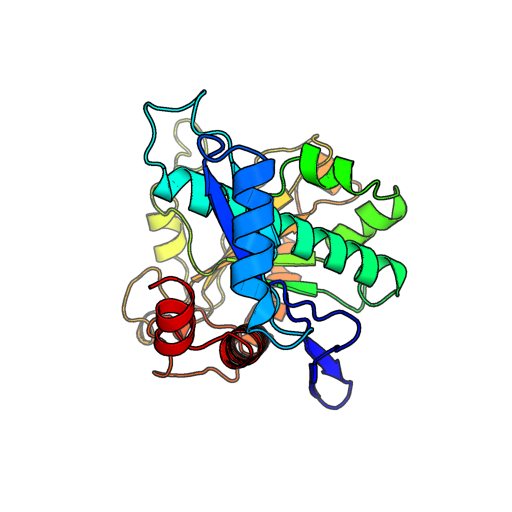8 205 VAL A C 1
ATOM 1661 O O . VAL A 1 205 ? -5.926 8.540 5.939 1.00 93.38 205 VAL A O 1
ATOM 1664 N N . PHE A 1 206 ? -7.087 8.152 4.054 1.00 89.44 206 PHE A N 1
ATOM 1665 C CA . PHE A 1 206 ? -7.396 9.559 3.804 1.00 89.44 206 PHE A CA 1
ATOM 1666 C C . PHE A 1 206 ? -8.542 10.049 4.691 1.00 89.44 206 PHE A C 1
ATOM 1668 O O . PHE A 1 206 ? -9.540 9.342 4.891 1.00 89.44 206 PHE A O 1
ATOM 1675 N N . ALA A 1 207 ? -8.407 11.274 5.195 1.00 87.88 207 ALA A N 1
ATOM 1676 C CA . ALA A 1 207 ? -9.471 11.985 5.887 1.00 87.88 207 ALA A CA 1
ATOM 1677 C C . ALA A 1 207 ? -10.474 12.574 4.882 1.00 87.88 207 ALA A C 1
ATOM 1679 O O . ALA A 1 207 ? -10.099 13.039 3.802 1.00 87.88 207 ALA A O 1
ATOM 1680 N N . THR A 1 208 ? -11.756 12.580 5.244 1.00 84.75 208 THR A N 1
ATOM 1681 C CA . THR A 1 208 ? -12.833 13.152 4.424 1.00 84.75 208 THR A CA 1
ATOM 1682 C C . THR A 1 208 ? -13.721 14.089 5.240 1.00 84.75 208 THR A C 1
ATOM 1684 O O . THR A 1 208 ? -13.830 13.941 6.454 1.00 84.75 208 THR A O 1
ATOM 1687 N N . GLY A 1 209 ? -14.367 15.053 4.580 1.00 85.00 209 GLY A N 1
ATOM 1688 C CA . GLY A 1 209 ? -15.283 15.994 5.232 1.00 85.00 209 GLY A CA 1
ATOM 1689 C C . GLY A 1 209 ? -14.663 16.659 6.465 1.00 85.00 209 GLY A C 1
ATOM 1690 O O . GLY A 1 209 ? -13.563 17.207 6.392 1.00 85.00 209 GLY A O 1
ATOM 1691 N N . THR A 1 210 ? -15.354 16.551 7.600 1.00 84.25 210 THR A N 1
ATOM 1692 C CA . THR A 1 210 ? -14.942 17.115 8.896 1.00 84.25 210 THR A CA 1
ATOM 1693 C C . THR A 1 210 ? -13.686 16.461 9.486 1.00 84.25 210 THR A C 1
ATOM 1695 O O . THR A 1 210 ? -13.018 17.068 10.322 1.00 84.25 210 THR A O 1
ATOM 1698 N N . GLU A 1 211 ? -13.297 15.259 9.040 1.00 87.31 211 GLU A N 1
ATOM 1699 C CA . GLU A 1 211 ? -12.060 14.602 9.494 1.00 87.31 211 GLU A CA 1
ATOM 1700 C C . GLU A 1 211 ? -10.802 15.329 9.003 1.00 87.31 211 GLU A C 1
ATOM 1702 O O . GLU A 1 211 ? -9.724 15.134 9.563 1.00 87.31 211 GLU A O 1
ATOM 1707 N N . LYS A 1 212 ? -10.901 16.173 7.967 1.00 85.19 212 LYS A N 1
ATOM 1708 C CA . LYS A 1 212 ? -9.754 16.972 7.512 1.00 85.19 212 LYS A CA 1
ATOM 1709 C C . LYS A 1 212 ? -9.290 17.953 8.586 1.00 85.19 212 LYS A C 1
ATOM 1711 O O . LYS A 1 212 ? -8.093 18.154 8.760 1.00 85.19 212 LYS A O 1
ATOM 1716 N N . GLU A 1 213 ? -10.233 18.516 9.330 1.00 84.38 213 GLU A N 1
ATOM 1717 C CA . GLU A 1 213 ? -9.964 19.470 10.407 1.00 84.38 213 GLU A CA 1
ATOM 1718 C C . GLU A 1 213 ? -9.743 18.744 11.736 1.00 84.38 213 GLU A C 1
ATOM 1720 O O . GLU A 1 213 ? -8.779 19.011 12.452 1.00 84.38 213 GLU A O 1
ATOM 1725 N N . ASN A 1 214 ? -10.589 17.758 12.039 1.00 84.94 214 ASN A N 1
ATOM 1726 C CA . ASN A 1 214 ? -10.584 17.092 13.341 1.00 84.94 214 ASN A CA 1
ATOM 1727 C C . ASN A 1 214 ? -9.573 15.935 13.437 1.00 84.94 214 ASN A C 1
ATOM 1729 O O . ASN A 1 214 ? -9.150 15.569 14.538 1.00 84.94 214 ASN A O 1
ATOM 1733 N N . GLY A 1 215 ? -9.102 15.414 12.303 1.00 86.50 215 GLY A N 1
ATOM 1734 C CA . GLY A 1 215 ? -8.401 14.134 12.196 1.00 86.50 215 GLY A CA 1
ATOM 1735 C C . GLY A 1 215 ? -9.370 12.974 11.945 1.00 86.50 215 GLY A C 1
ATOM 1736 O O . GLY A 1 215 ? -10.585 13.114 12.094 1.00 86.50 215 GLY A O 1
ATOM 1737 N N . VAL A 1 216 ? -8.829 11.817 11.554 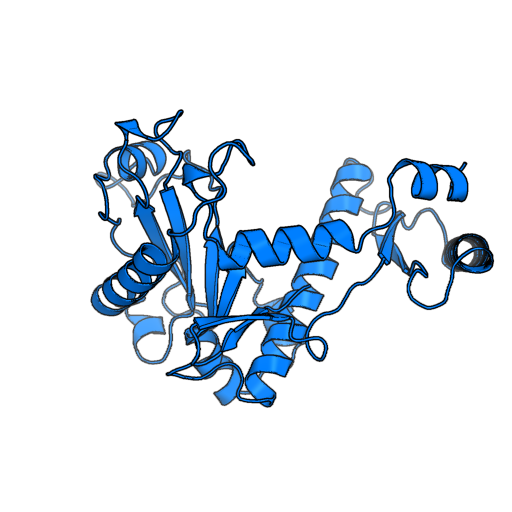1.00 90.56 216 VAL A N 1
ATOM 1738 C CA . VAL A 1 216 ? -9.637 10.602 11.341 1.00 90.56 216 VAL A CA 1
ATOM 1739 C C . VAL A 1 216 ? -10.243 10.147 12.669 1.00 90.56 216 VAL A C 1
ATOM 1741 O O . VAL A 1 216 ? -9.547 10.087 13.683 1.00 90.56 216 VAL A O 1
ATOM 1744 N N . SER A 1 217 ? -11.538 9.830 12.662 1.00 92.75 217 SER A N 1
ATOM 1745 C CA . SER A 1 217 ? -12.257 9.440 13.878 1.00 92.75 217 SER A CA 1
ATOM 1746 C C . SER A 1 217 ? -11.800 8.081 14.426 1.00 92.75 217 SER A C 1
ATOM 1748 O O . SER A 1 217 ? -11.538 7.135 13.677 1.00 92.75 217 SER A O 1
ATOM 1750 N N . GLU A 1 218 ? -11.765 7.956 15.755 1.00 94.75 218 GLU A N 1
ATOM 1751 C CA . GLU A 1 218 ? -11.409 6.703 16.438 1.00 94.75 218 GLU A CA 1
ATOM 1752 C C . GLU A 1 218 ? -12.378 5.563 16.069 1.00 94.75 218 GLU A C 1
ATOM 1754 O O . GLU A 1 218 ? -11.936 4.460 15.762 1.00 94.75 218 GLU A O 1
ATOM 1759 N N . ALA A 1 219 ? -13.680 5.848 15.950 1.00 95.62 219 ALA A N 1
ATOM 1760 C CA . ALA A 1 219 ? -14.687 4.862 15.543 1.00 95.62 219 ALA A CA 1
ATOM 1761 C C . ALA A 1 219 ? -14.452 4.302 14.123 1.00 95.62 219 ALA A C 1
ATOM 1763 O O . ALA A 1 219 ? -14.634 3.104 13.871 1.00 95.62 219 ALA A O 1
ATOM 1764 N N . ARG A 1 220 ? -14.003 5.145 13.179 1.00 94.38 220 ARG A N 1
ATOM 1765 C CA . ARG A 1 220 ? -13.611 4.690 11.836 1.00 94.38 220 ARG A CA 1
ATOM 1766 C C . ARG A 1 220 ? -12.357 3.821 11.905 1.00 94.38 220 ARG A C 1
ATOM 1768 O O . ARG A 1 220 ? -12.307 2.776 11.255 1.00 94.38 220 ARG A O 1
ATOM 1775 N N . ALA A 1 221 ? -11.374 4.209 12.717 1.00 96.38 221 ALA A N 1
ATOM 1776 C CA . ALA A 1 221 ? -10.174 3.409 12.937 1.00 96.38 221 ALA A CA 1
ATOM 1777 C C . ALA A 1 221 ? -10.490 2.042 13.569 1.00 96.38 221 ALA A C 1
ATOM 1779 O O . ALA A 1 221 ? -9.936 1.035 13.124 1.00 96.38 221 ALA A O 1
ATOM 1780 N N . ASP A 1 222 ? -11.416 1.968 14.529 1.00 97.38 222 ASP A N 1
ATOM 1781 C CA . ASP A 1 222 ? -11.906 0.711 15.115 1.00 97.38 222 ASP A CA 1
ATOM 1782 C C . ASP A 1 222 ? -12.551 -0.196 14.068 1.00 97.38 222 ASP A C 1
ATOM 1784 O O . ASP A 1 222 ? -12.222 -1.383 13.974 1.00 97.38 222 ASP A O 1
ATOM 1788 N N . THR A 1 223 ? -13.418 0.373 13.231 1.00 96.38 223 THR A N 1
ATOM 1789 C CA . THR A 1 223 ? -14.125 -0.359 12.173 1.00 96.38 223 THR A CA 1
ATOM 1790 C C . THR A 1 223 ? -13.146 -0.955 11.161 1.00 96.38 223 THR A C 1
ATOM 1792 O O . THR A 1 223 ? -13.174 -2.157 10.884 1.00 96.38 223 THR A O 1
ATOM 1795 N N . ILE A 1 224 ? -12.211 -0.143 10.661 1.00 96.06 224 ILE A N 1
ATOM 1796 C CA . ILE A 1 224 ? -11.206 -0.590 9.689 1.00 96.06 224 ILE A CA 1
ATOM 1797 C C . ILE A 1 224 ? -10.252 -1.607 10.325 1.00 96.06 224 ILE A C 1
ATOM 1799 O O . ILE A 1 224 ? -9.919 -2.615 9.701 1.00 96.06 224 ILE A O 1
ATOM 1803 N N . SER A 1 225 ? -9.857 -1.405 11.585 1.00 97.44 225 SER A N 1
ATOM 1804 C CA . SER A 1 225 ? -9.035 -2.375 12.320 1.00 97.44 225 SER A CA 1
ATOM 1805 C C . SER A 1 225 ? -9.743 -3.719 12.457 1.00 97.44 225 SER A C 1
ATOM 1807 O O . SER A 1 225 ? -9.116 -4.758 12.252 1.00 97.44 225 SER A O 1
ATOM 1809 N N . CYS A 1 226 ? -11.050 -3.721 12.736 1.00 96.19 226 CYS A N 1
ATOM 1810 C CA . CYS A 1 226 ? -11.860 -4.936 12.769 1.00 96.19 226 CYS A CA 1
ATOM 1811 C C . CYS A 1 226 ? -11.872 -5.657 11.415 1.00 96.19 226 CYS A C 1
ATOM 1813 O O . CYS A 1 226 ? -11.705 -6.879 11.385 1.00 96.19 226 CYS A O 1
ATOM 1815 N N . TYR A 1 227 ? -12.024 -4.933 10.302 1.00 94.06 227 TYR A N 1
ATOM 1816 C CA . TYR A 1 227 ? -11.966 -5.524 8.960 1.00 94.06 227 TYR A CA 1
ATOM 1817 C C . TYR A 1 227 ? -10.598 -6.144 8.669 1.00 94.06 227 TYR A C 1
ATOM 1819 O O . TYR A 1 227 ? -10.519 -7.320 8.321 1.00 94.06 227 TYR A O 1
ATOM 1827 N N . VAL A 1 228 ? -9.509 -5.417 8.919 1.00 94.75 228 VAL A N 1
ATOM 1828 C CA . VAL A 1 228 ? -8.143 -5.927 8.710 1.00 94.75 228 VAL A CA 1
ATOM 1829 C C . VAL A 1 228 ? -7.852 -7.135 9.603 1.00 94.75 228 VAL A C 1
ATOM 1831 O O . VAL A 1 228 ? -7.258 -8.118 9.161 1.00 94.75 228 VAL A O 1
ATOM 1834 N N . LEU A 1 229 ? -8.320 -7.115 10.854 1.00 94.25 229 LEU A N 1
ATOM 1835 C CA . LEU A 1 229 ? -8.217 -8.266 11.742 1.00 94.25 229 LEU A CA 1
ATOM 1836 C C . LEU A 1 229 ? -8.973 -9.474 11.190 1.00 94.25 229 LEU A C 1
ATOM 1838 O O . LEU A 1 229 ? -8.472 -10.584 11.349 1.00 94.25 229 LEU A O 1
ATOM 1842 N N . ARG A 1 230 ? -10.142 -9.314 10.563 1.00 91.69 230 ARG A N 1
ATOM 1843 C CA . ARG A 1 230 ? -10.877 -10.432 9.938 1.00 91.69 230 ARG A CA 1
ATOM 1844 C C . ARG A 1 230 ? -10.118 -11.019 8.746 1.00 91.69 230 ARG A C 1
ATOM 1846 O O . ARG A 1 230 ? -10.078 -12.235 8.607 1.00 91.69 230 ARG A O 1
ATOM 1853 N N . GLU A 1 231 ? -9.419 -10.177 7.992 1.00 89.88 231 GLU A N 1
ATOM 1854 C CA . GLU A 1 231 ? -8.625 -10.550 6.810 1.00 89.88 231 GLU A CA 1
ATOM 1855 C C . GLU A 1 231 ? -7.271 -11.215 7.124 1.00 89.88 231 GLU A C 1
ATOM 1857 O O . GLU A 1 231 ? -6.571 -11.704 6.234 1.00 89.88 231 GLU A O 1
ATOM 1862 N N . ARG A 1 232 ? -6.877 -11.275 8.402 1.00 88.25 232 ARG A N 1
ATOM 1863 C CA . ARG A 1 232 ? -5.608 -11.901 8.811 1.00 88.25 232 ARG A CA 1
ATOM 1864 C C . ARG A 1 232 ? -5.563 -13.413 8.556 1.00 88.25 232 ARG A C 1
ATOM 1866 O O . ARG A 1 232 ? -4.486 -13.993 8.614 1.00 88.25 232 ARG A O 1
ATOM 1873 N N . ASN A 1 233 ? -6.711 -14.074 8.413 1.00 84.38 233 ASN A N 1
ATOM 1874 C CA . ASN A 1 233 ? -6.811 -15.518 8.201 1.00 84.38 233 ASN A CA 1
ATOM 1875 C C . ASN A 1 233 ? -7.431 -15.779 6.819 1.00 84.38 233 ASN A C 1
ATOM 1877 O O . ASN A 1 233 ? -8.401 -15.120 6.468 1.00 84.38 233 ASN A O 1
ATOM 1881 N N . VAL A 1 234 ? -6.979 -16.744 6.016 1.00 82.31 234 VAL A N 1
ATOM 1882 C CA . VAL A 1 234 ? -5.852 -17.698 6.154 1.00 82.31 234 VAL A CA 1
ATOM 1883 C C . VAL A 1 234 ? -4.498 -16.971 6.281 1.00 82.31 234 VAL A C 1
ATOM 1885 O O . VAL A 1 234 ? -4.436 -15.761 6.130 1.00 82.31 234 VAL A O 1
ATOM 1888 N N . THR A 1 235 ? -3.406 -17.643 6.649 1.00 82.06 235 THR A N 1
ATOM 1889 C CA . THR A 1 235 ? -2.072 -17.018 6.681 1.00 82.06 235 THR A CA 1
ATOM 1890 C C . THR A 1 235 ? -1.034 -17.955 6.070 1.00 82.06 235 THR A C 1
ATOM 1892 O O . THR A 1 235 ? -1.104 -19.158 6.323 1.00 82.06 235 THR A O 1
ATOM 1895 N N . PRO A 1 236 ? -0.083 -17.444 5.269 1.00 81.88 236 PRO A N 1
ATOM 1896 C CA . PRO A 1 236 ? 0.986 -18.247 4.678 1.00 81.88 236 PRO A CA 1
ATOM 1897 C C . PRO A 1 236 ? 2.065 -18.552 5.732 1.00 81.88 236 PRO A C 1
ATOM 1899 O O . PRO A 1 236 ? 3.183 -18.040 5.669 1.00 81.88 236 PRO A O 1
ATOM 1902 N N . TYR A 1 237 ? 1.703 -19.328 6.757 1.00 82.94 237 TYR A N 1
ATOM 1903 C CA . TYR A 1 237 ? 2.586 -19.656 7.877 1.00 82.94 237 TYR A CA 1
ATOM 1904 C C . TYR A 1 237 ? 3.883 -20.305 7.373 1.00 82.94 237 TYR A C 1
ATOM 1906 O O . TYR A 1 237 ? 3.838 -21.223 6.559 1.00 82.94 237 TYR A O 1
ATOM 1914 N N . ASN A 1 238 ? 5.031 -19.800 7.834 1.00 81.75 238 ASN A N 1
ATOM 1915 C CA . ASN A 1 238 ? 6.390 -20.215 7.449 1.00 81.75 238 ASN A CA 1
ATOM 1916 C C . ASN A 1 238 ? 6.771 -20.123 5.958 1.00 81.75 238 ASN A C 1
ATOM 1918 O O . ASN A 1 238 ? 7.937 -20.329 5.638 1.00 81.75 238 ASN A O 1
ATOM 1922 N N . ALA A 1 239 ? 5.864 -19.742 5.056 1.00 82.31 239 ALA A N 1
ATOM 1923 C CA . ALA A 1 239 ? 6.209 -19.495 3.653 1.00 82.31 239 ALA A CA 1
ATOM 1924 C C . ALA A 1 239 ? 6.935 -18.146 3.443 1.00 82.31 239 ALA A C 1
ATOM 1926 O O . ALA A 1 239 ? 7.605 -17.950 2.434 1.00 82.31 239 ALA A O 1
ATOM 1927 N N . ASP A 1 240 ? 6.813 -17.210 4.391 1.00 80.50 240 ASP A N 1
ATOM 1928 C CA . ASP A 1 240 ? 7.541 -15.934 4.434 1.00 80.50 240 ASP A CA 1
ATOM 1929 C C . ASP A 1 240 ? 7.898 -15.619 5.897 1.00 80.50 240 ASP A C 1
ATOM 1931 O O . ASP A 1 240 ? 7.077 -15.797 6.799 1.00 80.50 240 ASP A O 1
ATOM 1935 N N . THR A 1 241 ? 9.103 -15.108 6.158 1.00 79.94 241 THR A N 1
ATOM 1936 C CA . THR A 1 241 ? 9.557 -14.720 7.510 1.00 79.94 241 THR A CA 1
ATOM 1937 C C . THR A 1 241 ? 8.694 -13.624 8.145 1.00 79.94 241 THR A C 1
ATOM 1939 O O . THR A 1 241 ? 8.714 -13.431 9.362 1.00 79.94 241 THR A O 1
ATOM 1942 N N . ARG A 1 242 ? 7.900 -12.916 7.335 1.00 78.06 242 ARG A N 1
ATOM 1943 C CA . ARG A 1 242 ? 6.963 -11.857 7.731 1.00 78.06 242 ARG A CA 1
ATOM 1944 C C . ARG A 1 242 ? 5.514 -12.343 7.833 1.00 78.06 242 ARG A C 1
ATOM 1946 O O . ARG A 1 242 ? 4.614 -11.509 7.937 1.00 78.06 242 ARG A O 1
ATOM 1953 N N . TRP A 1 243 ? 5.265 -13.658 7.839 1.00 85.25 243 TRP A N 1
ATOM 1954 C CA . TRP A 1 243 ? 3.916 -14.245 7.887 1.00 85.25 243 TRP A CA 1
ATOM 1955 C C . TRP A 1 243 ? 3.018 -13.668 8.984 1.00 85.25 243 TRP A C 1
ATOM 1957 O O . TRP A 1 243 ? 1.820 -13.490 8.763 1.00 85.25 243 TRP A O 1
ATOM 1967 N N . ALA A 1 244 ? 3.585 -13.302 10.137 1.00 86.12 244 ALA A N 1
ATOM 1968 C CA . ALA A 1 244 ? 2.828 -12.746 11.253 1.00 86.12 244 ALA A CA 1
ATOM 1969 C C . ALA A 1 244 ? 2.089 -11.443 10.885 1.00 86.12 244 ALA A C 1
ATOM 1971 O O . ALA A 1 244 ? 1.027 -11.172 11.445 1.00 86.12 244 ALA A O 1
ATOM 1972 N N . SER A 1 245 ? 2.623 -10.672 9.931 1.00 87.75 245 SER A N 1
ATOM 1973 C CA . SER A 1 245 ? 2.044 -9.422 9.424 1.00 87.75 245 SER A CA 1
ATOM 1974 C C . SER A 1 245 ? 1.376 -9.579 8.049 1.00 87.75 245 SER A C 1
ATOM 1976 O O . SER A 1 245 ? 0.951 -8.583 7.465 1.00 87.75 245 SER A O 1
ATOM 1978 N N . HIS A 1 246 ? 1.293 -10.798 7.500 1.00 87.50 246 HIS A N 1
ATOM 1979 C CA . HIS A 1 246 ? 0.639 -11.027 6.211 1.00 87.50 246 HIS A CA 1
ATOM 1980 C C . HIS A 1 246 ? -0.883 -10.961 6.337 1.00 87.50 246 HIS A C 1
ATOM 1982 O O . HIS A 1 246 ? -1.486 -11.523 7.251 1.00 87.50 246 HIS A O 1
ATOM 1988 N N . ILE A 1 247 ? -1.486 -10.306 5.349 1.00 90.00 247 ILE A N 1
ATOM 1989 C CA . ILE A 1 247 ? -2.916 -10.331 5.056 1.00 90.00 247 ILE A CA 1
ATOM 1990 C C . ILE A 1 247 ? -3.070 -11.169 3.789 1.00 90.00 247 ILE A C 1
ATOM 1992 O O . ILE A 1 247 ? -2.406 -10.891 2.788 1.00 90.00 247 ILE A O 1
ATOM 1996 N N . TYR A 1 248 ? -3.880 -12.226 3.838 1.00 88.44 248 TYR A N 1
ATOM 1997 C CA . TYR A 1 248 ? -3.892 -13.252 2.791 1.00 88.44 248 TYR A CA 1
ATOM 1998 C C . TYR A 1 248 ? -4.215 -12.728 1.386 1.00 88.44 248 TYR A C 1
ATOM 2000 O O . TYR A 1 248 ? -3.455 -13.052 0.472 1.00 88.44 248 TYR A O 1
ATOM 2008 N N . PRO A 1 249 ? -5.226 -11.855 1.193 1.00 90.44 249 PRO A N 1
ATOM 2009 C CA . PRO A 1 249 ? -5.455 -11.224 -0.106 1.00 90.44 249 PRO A CA 1
ATOM 2010 C C . PRO A 1 249 ? -4.226 -10.500 -0.675 1.00 90.44 249 PRO A C 1
ATOM 2012 O O . PRO A 1 249 ? -3.930 -10.623 -1.861 1.00 90.44 249 PRO A O 1
ATOM 2015 N N . ILE A 1 250 ? -3.465 -9.795 0.172 1.00 91.62 250 ILE A N 1
ATOM 2016 C CA . ILE A 1 250 ? -2.243 -9.098 -0.252 1.00 91.62 250 ILE A CA 1
ATOM 2017 C C . ILE A 1 250 ? -1.157 -10.108 -0.629 1.00 91.62 250 ILE A C 1
ATOM 2019 O O . ILE A 1 250 ? -0.519 -9.966 -1.668 1.00 91.62 250 ILE A O 1
ATOM 2023 N N . TYR A 1 251 ? -0.967 -11.151 0.184 1.00 90.06 251 TYR A N 1
ATOM 2024 C CA . TYR A 1 251 ? 0.002 -12.207 -0.108 1.00 90.06 251 TYR A CA 1
ATOM 2025 C C . TYR A 1 251 ? -0.281 -12.895 -1.454 1.00 90.06 251 TYR A C 1
ATOM 2027 O O . TYR A 1 251 ? 0.644 -13.137 -2.231 1.00 90.06 251 TYR A O 1
ATOM 2035 N N . LEU A 1 252 ? -1.552 -13.170 -1.766 1.00 90.50 252 LEU A N 1
ATOM 2036 C CA . LEU A 1 252 ? -1.940 -13.734 -3.058 1.00 90.50 252 LEU A CA 1
ATOM 2037 C C . LEU A 1 252 ? -1.648 -12.777 -4.217 1.00 90.50 252 LEU A C 1
ATOM 2039 O O . LEU A 1 252 ? -1.111 -13.213 -5.233 1.00 90.50 252 LEU A O 1
ATOM 2043 N N . ALA A 1 253 ? -1.942 -11.482 -4.063 1.00 91.88 253 ALA A N 1
ATOM 2044 C CA . ALA A 1 253 ? -1.644 -10.479 -5.085 1.00 91.88 253 ALA A CA 1
ATOM 2045 C C . ALA A 1 253 ? -0.130 -10.361 -5.344 1.00 91.88 253 ALA A C 1
ATOM 2047 O O . ALA A 1 253 ? 0.302 -10.345 -6.497 1.00 91.88 253 ALA A O 1
ATOM 2048 N N . GLU A 1 254 ? 0.686 -10.345 -4.283 1.00 89.81 254 GLU A N 1
ATOM 2049 C CA . GLU A 1 254 ? 2.152 -10.361 -4.380 1.00 89.81 254 GLU A CA 1
ATOM 2050 C C . GLU A 1 254 ? 2.662 -11.627 -5.083 1.00 89.81 254 GLU A C 1
ATOM 2052 O O . GLU A 1 254 ? 3.570 -11.557 -5.913 1.00 89.81 254 GLU A O 1
ATOM 2057 N N . THR A 1 255 ? 2.080 -12.785 -4.762 1.00 89.69 255 THR A N 1
ATOM 2058 C CA . THR A 1 255 ? 2.473 -14.079 -5.337 1.00 89.69 255 THR A CA 1
ATOM 2059 C C . THR A 1 255 ? 2.136 -14.142 -6.824 1.00 89.69 255 THR A C 1
ATOM 2061 O O . THR A 1 255 ? 2.990 -14.513 -7.627 1.00 89.69 255 THR A O 1
ATOM 2064 N N . TYR A 1 256 ? 0.938 -13.691 -7.199 1.00 90.31 256 TYR A N 1
ATOM 2065 C CA . TYR A 1 256 ? 0.489 -13.591 -8.587 1.00 90.31 256 TYR A CA 1
ATOM 2066 C C . TYR A 1 256 ? 1.344 -12.618 -9.421 1.00 90.31 256 TYR A C 1
ATOM 2068 O O . TYR A 1 256 ? 1.695 -12.907 -10.568 1.00 90.31 256 TYR A O 1
ATOM 2076 N N . LEU A 1 257 ? 1.746 -11.477 -8.847 1.00 88.81 257 LEU A N 1
ATOM 2077 C CA . LEU A 1 257 ? 2.691 -10.571 -9.511 1.00 88.81 257 LEU A CA 1
ATOM 2078 C C . LEU A 1 257 ? 4.054 -11.224 -9.706 1.00 88.81 257 LEU A C 1
ATOM 2080 O O . LEU A 1 257 ? 4.606 -11.175 -10.802 1.00 88.81 257 LEU A O 1
ATOM 2084 N N . ARG A 1 258 ? 4.587 -11.861 -8.659 1.00 87.56 258 ARG A N 1
ATOM 2085 C CA . ARG A 1 258 ? 5.910 -12.489 -8.695 1.00 87.56 258 ARG A CA 1
ATOM 2086 C C . ARG A 1 258 ? 5.992 -13.597 -9.740 1.00 87.56 258 ARG A C 1
ATOM 2088 O O . ARG A 1 258 ? 6.996 -13.670 -10.440 1.00 87.56 258 ARG A O 1
ATOM 2095 N N . SER A 1 259 ? 4.946 -14.414 -9.884 1.00 87.44 259 SER A N 1
ATOM 2096 C CA . SER A 1 259 ? 4.898 -15.470 -10.905 1.00 87.44 259 SER A CA 1
ATOM 2097 C C . SER A 1 259 ? 4.854 -14.934 -12.337 1.00 87.44 259 SER A C 1
ATOM 2099 O O . SER A 1 259 ? 5.071 -15.691 -13.277 1.00 87.44 259 SER A O 1
ATOM 2101 N N . SER A 1 260 ? 4.562 -13.644 -12.512 1.00 84.31 260 SER A N 1
ATOM 2102 C CA . SER A 1 260 ? 4.458 -13.008 -13.824 1.00 84.31 260 SER A CA 1
ATOM 2103 C C . SER A 1 260 ? 5.765 -12.344 -14.284 1.00 84.31 260 SER A C 1
ATOM 2105 O O . SER A 1 260 ? 5.859 -11.931 -15.439 1.00 84.31 260 SER A O 1
ATOM 2107 N N . PHE A 1 261 ? 6.774 -12.233 -13.411 1.00 84.56 261 PHE A N 1
ATOM 2108 C CA . PHE A 1 261 ? 8.058 -11.620 -13.755 1.00 84.56 261 PHE A CA 1
ATOM 2109 C C . PHE A 1 261 ? 8.991 -12.569 -14.513 1.00 84.56 261 PHE A C 1
ATOM 2111 O O . PHE A 1 261 ? 8.917 -13.793 -14.398 1.00 84.56 261 PHE A O 1
ATOM 2118 N N . LEU A 1 262 ? 9.899 -11.979 -15.293 1.00 83.56 262 LEU A N 1
ATOM 2119 C CA . LEU A 1 262 ? 11.000 -12.700 -15.922 1.00 83.56 262 LEU A CA 1
ATOM 2120 C C . LEU A 1 262 ? 11.935 -13.271 -14.845 1.00 83.56 262 LEU A C 1
ATOM 2122 O O . LEU A 1 262 ? 12.184 -12.613 -13.833 1.00 83.56 262 LEU A O 1
ATOM 2126 N N . SER A 1 263 ? 12.471 -14.477 -15.064 1.00 85.31 263 SER A N 1
ATOM 2127 C CA . SER A 1 263 ? 13.470 -15.031 -14.146 1.00 85.31 263 SER A CA 1
ATOM 2128 C C . SER A 1 263 ? 14.754 -14.202 -14.181 1.00 85.31 263 SER A C 1
ATOM 2130 O O . SER A 1 263 ? 15.079 -13.556 -15.183 1.00 85.31 263 SER A O 1
ATOM 2132 N N . HIS A 1 264 ? 15.496 -14.238 -13.078 1.00 85.69 264 HIS A N 1
ATOM 2133 C CA . HIS A 1 264 ? 16.752 -13.508 -12.946 1.00 85.69 264 HIS A CA 1
ATOM 2134 C C . HIS A 1 264 ? 17.804 -13.978 -13.955 1.00 85.69 264 HIS A C 1
ATOM 2136 O O . HIS A 1 264 ? 18.515 -13.157 -14.528 1.00 85.69 264 HIS A O 1
ATOM 2142 N N . GLU A 1 265 ? 17.878 -15.287 -14.212 1.00 87.50 265 GLU A N 1
ATOM 2143 C CA . GLU A 1 265 ? 18.806 -15.869 -15.188 1.00 87.50 265 GLU A CA 1
ATOM 2144 C C . GLU A 1 265 ? 18.486 -15.373 -16.595 1.00 87.50 265 GLU A C 1
ATOM 2146 O O . GLU A 1 265 ? 19.374 -14.917 -17.314 1.00 87.50 265 GLU A O 1
ATOM 2151 N N . ARG A 1 266 ? 17.200 -15.398 -16.965 1.00 83.56 266 ARG A N 1
ATOM 2152 C CA . ARG A 1 266 ? 16.763 -14.951 -18.284 1.00 83.56 266 ARG A CA 1
ATOM 2153 C C . ARG A 1 266 ? 16.951 -13.451 -18.461 1.00 83.56 266 ARG A C 1
ATOM 2155 O O . ARG A 1 266 ? 17.300 -13.036 -19.552 1.00 83.56 266 ARG A O 1
ATOM 2162 N N . PHE A 1 267 ? 16.753 -12.647 -17.418 1.00 83.75 267 PHE A N 1
ATOM 2163 C CA . PHE A 1 267 ? 17.039 -11.215 -17.484 1.00 83.75 267 PHE A CA 1
ATOM 2164 C C . PHE A 1 267 ? 18.531 -10.932 -17.693 1.00 83.75 267 PHE A C 1
ATOM 2166 O O . PHE A 1 267 ? 18.886 -10.111 -18.532 1.00 83.75 267 PHE A O 1
ATOM 2173 N N . LYS A 1 268 ? 19.414 -11.633 -16.971 1.00 84.19 268 LYS A N 1
ATOM 2174 C CA . LYS A 1 268 ? 20.865 -11.466 -17.123 1.00 84.19 268 LYS A CA 1
ATOM 2175 C C . LYS A 1 268 ? 21.349 -11.785 -18.535 1.00 84.19 268 LYS A C 1
ATOM 2177 O O . LYS A 1 268 ? 22.114 -10.997 -19.069 1.00 84.19 268 LYS A O 1
ATOM 2182 N N . ALA A 1 269 ? 20.857 -12.868 -19.135 1.00 83.25 269 ALA A N 1
ATOM 2183 C CA . ALA A 1 269 ? 21.216 -13.275 -20.496 1.00 83.25 269 ALA A CA 1
ATOM 2184 C C . ALA A 1 269 ? 20.775 -12.289 -21.600 1.00 83.25 269 ALA A C 1
ATOM 2186 O O . ALA A 1 269 ? 21.092 -12.499 -22.764 1.00 83.25 269 ALA A O 1
ATOM 2187 N N . LEU A 1 270 ? 19.988 -11.259 -21.267 1.00 76.44 270 LEU A N 1
ATOM 2188 C CA . LEU A 1 270 ? 19.587 -10.206 -22.209 1.00 76.44 270 LEU A CA 1
ATOM 2189 C C . LEU A 1 270 ? 20.483 -8.974 -22.144 1.00 76.44 270 LEU A C 1
ATOM 2191 O O . LEU A 1 270 ? 20.492 -8.180 -23.079 1.00 76.44 270 LEU A O 1
ATOM 2195 N N . ILE A 1 271 ? 21.156 -8.768 -21.012 1.00 70.31 271 ILE A N 1
ATOM 2196 C CA . ILE A 1 271 ? 21.980 -7.580 -20.757 1.00 70.31 271 ILE A CA 1
ATOM 2197 C C . ILE A 1 271 ? 23.472 -7.898 -20.919 1.00 70.31 271 ILE A C 1
ATOM 2199 O O . ILE A 1 271 ? 24.244 -6.995 -21.236 1.00 70.31 271 ILE A O 1
ATOM 2203 N N . PHE A 1 272 ? 23.862 -9.156 -20.705 1.00 62.38 272 PHE A N 1
ATOM 2204 C CA . PHE A 1 272 ? 25.223 -9.675 -20.844 1.00 62.38 272 PHE A CA 1
ATOM 2205 C C . PHE A 1 272 ? 25.266 -10.746 -21.927 1.00 62.38 272 PHE A C 1
ATOM 2207 O O . PHE A 1 272 ? 26.272 -10.765 -22.666 1.00 62.38 272 PHE A O 1
#

Sequence (272 aa):
MAVLERADSGWLTPRKDLTCIENILAVPNVLDEENAKNLEEKINDAMPENRKFRIVRYDYQSKSDKDPGGLGRAMIIHKMQMLELKTIREMIQKYAIQDNRMLVKDGGLQYRDTKIKDLNFTKDDRVQLRNVIGLAKTFKPNMTLGQGRGRQNLGNLTKGLNWKERTTVISPNKGEPTTHGWWYVRLRPREKAYSPLQGIVKIEVFATGTEKENGVSEARADTISCYVLRERNVTPYNADTRWASHIYPIYLAETYLRSSFLSHERFKALIF

Radius of gyration: 20.65 Å; Cα contacts (8 Å, |Δi|>4): 400; chains: 1; bounding box: 47×41×59 Å

pLDDT: mean 87.84, std 6.79, range [62.38, 97.44]

Solvent-accessible surface area (backbone atoms only — not comparable to full-atom values): 15476 Å² total; per-residue (Å²): 88,65,39,69,45,71,46,96,87,67,49,77,43,75,38,67,95,60,38,47,88,83,47,72,46,63,42,53,48,83,52,47,72,67,61,44,48,53,51,33,50,63,55,29,74,81,37,57,84,97,63,40,53,45,68,41,76,41,84,34,80,92,41,71,92,50,63,66,67,59,53,33,51,51,51,52,53,49,53,50,53,52,52,51,51,53,42,50,51,53,33,43,76,68,63,62,36,38,99,92,29,70,43,81,40,90,32,68,71,86,67,54,70,65,64,55,57,77,63,68,64,49,76,67,53,58,56,46,44,49,35,37,35,12,40,18,67,72,80,74,45,85,43,70,42,74,62,81,94,61,55,39,50,44,40,62,58,59,48,67,50,50,63,75,34,60,57,73,70,45,48,91,43,58,70,43,100,77,16,39,23,33,33,40,37,23,70,38,48,72,91,76,31,98,45,75,66,48,9,31,33,38,42,28,34,44,36,54,80,70,22,19,66,75,28,50,53,64,70,58,51,52,52,53,50,52,52,54,54,61,42,38,61,64,58,60,71,86,78,40,102,59,27,52,44,41,36,36,73,58,53,51,37,52,49,57,50,58,74,70,54,82,53,70,70,64,54,47,68,64,79,107

Nearest PDB structures (foldseek):
  7f6d-assembly1_G  TM=6.082E-01  e=3.090E-06  Deinococcus radiodurans R1 = ATCC 13939 = DSM 20539
  3erw-assembly1_A  TM=2.768E-01  e=7.550E+00  Bacillus subtilis
  2zw9-assembly1_A  TM=2.382E-01  e=4.122E+00  Saccharomyces cerevisiae